Protein 1AWC (pdb70)

Nearest PDB structures (foldseek):
  1awc-assembly1_B  TM=1.007E+00  e=1.137E-23  Mus musculus
  7b4w-assembly1_A  TM=9.848E-01  e=4.769E-16  synthetic construct
  7z7e-assembly1_B  TM=9.762E-01  e=2.507E-15  synthetic construct
  2qyj-assembly1_A  TM=9.771E-01  e=4.359E-15  unclassif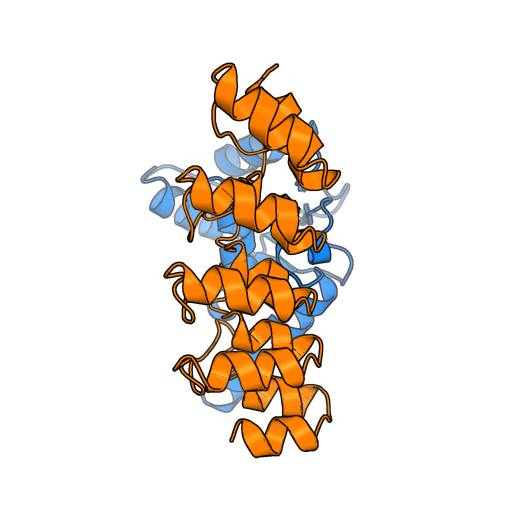ied
  5aq7-assembly2_B  TM=9.802E-01  e=3.099E-14  synthetic construct

Sequence (263 aa):
IQLWQFLLELLTDKDARDCISWVGDEGEFKLNQPELVAQKWGQRKNKPTMNYEKLSRALRYYYDGDMICKVQGKRFVYKFVCDLKTLIGYSAAELNRLVIECEQKKLARMDLGKKLLEAARAGQDDEVRILMANGAPFTTDWLGTSPLHLAAQYGHFSTTEVLLRAGVSRDARTKVDRTPLHMAASEGHANIVEVLLKHGADVNAKDMLKMTALHWATEHNHQEVVELLIKYGADVHTQSKFCKTAFDISIDNGNEDLAEILQ

Structure (mmCIF, N/CA/C/O backbone):
data_1AWC
#
_entry.id   1AWC
#
_cell.length_a   201.600
_cell.length_b   34.550
_cell.length_c   59.260
_cell.angle_alpha   90.00
_cell.angle_beta   99.83
_cell.angle_gamma   90.00
#
_symmetry.space_group_name_H-M   'C 1 2 1'
#
loop_
_entity.id
_entity.type
_entity.pdbx_description
1 polymer "DNA (5'-D(*AP*AP*(BRU)P*GP*AP*CP*CP*GP*GP*AP*AP*GP*TP*AP*(CBR)P*AP*CP*(CBR)P*GP*GP*A)-3')"
2 polymer "DNA (5'-D(*TP*TP*CP*CP*GP*GP*(BRU)P*GP*(BRU)P*AP*CP*TP*TP*CP*CP*GP*GP*TP*CP*AP*T)-3')"
3 polymer 'PROTEIN (GA BINDING PROTEIN ALPHA)'
4 polymer 'PROTEIN (GA BINDING PROTEIN BETA 1)'
5 water water
#
loop_
_atom_site.group_PDB
_atom_site.id
_atom_site.type_symbol
_atom_site.label_atom_id
_atom_site.label_alt_id
_atom_site.label_comp_id
_atom_site.label_asym_id
_atom_site.label_entity_id
_atom_site.label_seq_id
_atom_site.pdbx_PDB_ins_code
_atom_site.Cartn_x
_atom_site.Cartn_y
_atom_site.Cartn_z
_atom_site.occupancy
_atom_site.B_iso_or_equiv
_atom_site.auth_seq_id
_atom_site.auth_comp_id
_atom_site.auth_asym_id
_atom_site.auth_atom_id
_atom_site.pdbx_PDB_model_num
ATOM 858 N N . ILE C 3 1 ? 66.600 10.616 54.393 1.00 28.01 320 ILE A N 1
ATOM 859 C CA . ILE C 3 1 ? 65.660 11.667 54.900 1.00 28.01 320 ILE A CA 1
ATOM 860 C C . ILE C 3 1 ? 66.422 12.745 55.647 1.00 26.51 320 ILE A C 1
ATOM 861 O O . ILE C 3 1 ? 67.265 12.447 56.488 1.00 27.82 320 ILE A O 1
ATOM 866 N N . GLN C 3 2 ? 66.162 13.992 55.283 1.00 26.94 321 GLN A N 1
ATOM 867 C CA . GLN C 3 2 ? 66.810 15.134 55.903 1.00 25.24 321 GLN A CA 1
ATOM 868 C C . GLN C 3 2 ? 65.934 15.689 56.999 1.00 23.38 321 GLN A C 1
ATOM 869 O O . GLN C 3 2 ? 64.701 15.646 56.909 1.00 20.72 321 GLN A O 1
ATOM 875 N N . LEU C 3 3 ? 66.583 16.250 58.011 1.00 23.06 322 LEU A N 1
ATOM 876 C CA . LEU C 3 3 ? 65.901 16.833 59.158 1.00 25.93 322 LEU A CA 1
ATOM 877 C C . LEU C 3 3 ? 64.691 17.688 58.776 1.00 23.40 322 LEU A C 1
ATOM 878 O O . LEU C 3 3 ? 63.622 17.525 59.349 1.00 26.35 322 LEU A O 1
ATOM 883 N N . TRP C 3 4 ? 64.829 18.542 57.767 1.00 27.28 323 TRP A N 1
ATOM 884 C CA . TRP C 3 4 ? 63.711 19.395 57.362 1.00 25.02 323 TRP A CA 1
ATOM 885 C C . TRP C 3 4 ? 62.474 18.621 56.903 1.00 28.03 323 TRP A C 1
ATOM 886 O O . TRP C 3 4 ? 61.338 19.047 57.160 1.00 29.82 323 TRP A O 1
ATOM 897 N N . GLN C 3 5 ? 62.694 17.473 56.261 1.00 23.67 324 GLN A N 1
ATOM 898 C CA . GLN C 3 5 ? 61.601 16.633 55.782 1.00 19.23 324 GLN A CA 1
ATOM 899 C C . GLN C 3 5 ? 60.881 15.973 56.958 1.00 22.39 324 GLN A C 1
ATOM 900 O O . GLN C 3 5 ? 59.658 15.825 56.967 1.00 21.92 324 GLN A O 1
ATOM 906 N N . PHE C 3 6 ? 61.655 15.574 57.953 1.00 19.92 325 PHE A N 1
ATOM 907 C CA . PHE C 3 6 ? 61.113 14.929 59.137 1.00 19.46 325 PHE A CA 1
ATOM 908 C C . PHE C 3 6 ? 60.284 15.929 59.945 1.00 20.20 325 PHE A C 1
ATOM 909 O O . PHE C 3 6 ? 59.182 15.611 60.378 1.00 20.34 325 PHE A O 1
ATOM 917 N N . LEU C 3 7 ? 60.800 17.144 60.119 1.00 19.55 326 LEU A N 1
ATOM 918 C CA . LEU C 3 7 ? 60.097 18.181 60.874 1.00 19.77 326 LEU A CA 1
ATOM 919 C C . LEU C 3 7 ? 58.793 18.558 60.172 1.00 20.82 326 LEU A C 1
ATOM 920 O O . LEU C 3 7 ? 57.753 18.733 60.812 1.00 25.34 326 LEU A O 1
ATOM 925 N N . LEU C 3 8 ? 58.854 18.668 58.852 1.00 20.43 327 LEU A N 1
ATOM 926 C CA . LEU C 3 8 ? 57.684 18.994 58.054 1.00 18.35 327 LEU A CA 1
ATOM 927 C C . LEU C 3 8 ? 56.673 17.827 58.166 1.00 22.32 327 LEU A C 1
ATOM 928 O O . LEU C 3 8 ? 55.457 18.045 58.185 1.00 25.68 327 LEU A O 1
ATOM 933 N N . GLU C 3 9 ? 57.168 16.595 58.272 1.00 14.28 328 GLU A N 1
ATOM 934 C CA . GLU C 3 9 ? 56.289 15.444 58.443 1.00 19.30 328 GLU A CA 1
ATOM 935 C C . GLU C 3 9 ? 55.548 15.610 59.777 1.00 18.52 328 GLU A C 1
ATOM 936 O O . GLU C 3 9 ? 54.327 15.540 59.832 1.00 24.29 328 GLU A O 1
ATOM 942 N N . LEU C 3 10 ? 56.300 15.829 60.850 1.00 16.74 329 LEU A N 1
ATOM 943 C CA . LEU C 3 10 ? 55.726 16.006 62.176 1.00 13.67 329 LEU A CA 1
ATOM 944 C C . LEU C 3 10 ? 54.766 17.176 62.228 1.00 14.45 329 LEU A C 1
ATOM 945 O O . LEU C 3 10 ? 53.709 17.097 62.879 1.00 15.11 329 LEU A O 1
ATOM 950 N N . LEU C 3 11 ? 55.148 18.275 61.579 1.00 11.86 330 LEU A N 1
ATOM 951 C CA . LEU C 3 11 ? 54.315 19.480 61.572 1.00 14.10 330 LEU A CA 1
ATOM 952 C C . LEU C 3 11 ? 52.976 19.281 60.875 1.00 15.96 330 LEU A C 1
ATOM 953 O O . LEU C 3 11 ? 52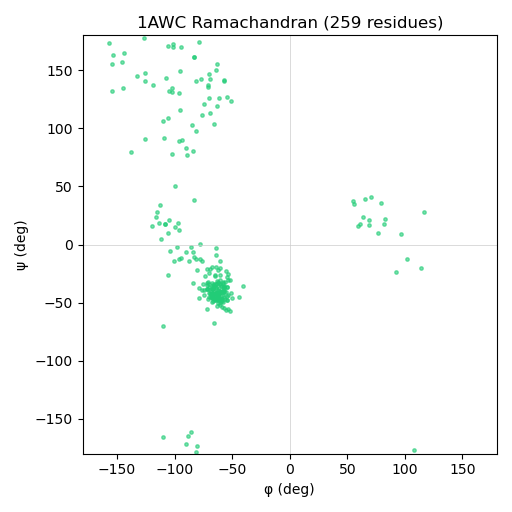.041 20.059 61.097 1.00 16.63 330 LEU A O 1
ATOM 958 N N . THR C 3 12 ? 52.890 18.246 60.041 1.00 12.53 331 THR A N 1
ATOM 959 C CA . THR C 3 12 ? 51.648 17.933 59.344 1.00 15.03 331 THR A CA 1
ATOM 960 C C . THR C 3 12 ? 50.960 16.688 59.948 1.00 18.01 331 THR A C 1
ATOM 961 O O . THR C 3 12 ? 49.988 16.153 59.399 1.00 19.02 331 THR A O 1
ATOM 965 N N . ASP C 3 13 ? 51.465 16.234 61.090 1.00 14.29 332 ASP A N 1
ATOM 966 C CA . ASP C 3 13 ? 50.889 15.086 61.769 1.00 14.90 332 ASP A CA 1
ATOM 967 C C . ASP C 3 13 ? 50.130 15.608 62.986 1.00 16.92 332 ASP A C 1
ATOM 968 O O . ASP C 3 13 ? 50.741 16.036 63.958 1.00 21.11 332 ASP A O 1
ATOM 973 N N . LYS C 3 14 ? 48.802 15.545 62.933 1.00 14.57 333 LYS A N 1
ATOM 974 C CA . LYS C 3 14 ? 47.921 16.008 64.015 1.00 23.05 333 LYS A CA 1
ATOM 975 C C . LYS C 3 14 ? 48.257 15.396 65.366 1.00 24.01 333 LYS A C 1
ATOM 976 O O . LYS C 3 14 ? 47.901 15.939 66.405 1.00 26.53 333 LYS A O 1
ATOM 982 N N . ASP C 3 15 ? 48.873 14.220 65.338 1.00 20.48 334 ASP A N 1
ATOM 983 C CA . ASP C 3 15 ? 49.227 13.530 66.558 1.00 20.21 334 ASP A CA 1
ATOM 984 C C . ASP C 3 15 ? 50.519 14.046 67.169 1.00 21.24 334 ASP A C 1
ATOM 985 O O . ASP C 3 15 ? 50.827 13.733 68.317 1.00 24.90 334 ASP A O 1
ATOM 990 N N . ALA C 3 16 ? 51.274 14.845 66.418 1.00 21.90 335 ALA A N 1
ATOM 991 C CA . ALA C 3 16 ? 52.543 15.369 66.921 1.00 19.32 335 ALA A CA 1
ATOM 992 C C . ALA C 3 16 ? 52.452 16.743 67.545 1.00 18.99 335 ALA A C 1
ATOM 993 O O . ALA C 3 16 ? 53.367 17.153 68.244 1.00 20.50 335 ALA A O 1
ATOM 995 N N . ARG C 3 17 ? 51.318 17.412 67.369 1.00 20.31 336 ARG A N 1
ATOM 996 C CA . ARG C 3 17 ? 51.125 18.758 67.879 1.00 22.90 336 ARG A CA 1
ATOM 997 C C . ARG C 3 17 ? 51.676 19.040 69.281 1.00 24.83 336 ARG A C 1
ATOM 998 O O . ARG C 3 17 ? 52.200 20.125 69.536 1.00 26.71 336 ARG A O 1
ATOM 1006 N N . ASP C 3 18 ? 51.608 18.062 70.175 1.00 25.53 337 ASP A N 1
ATOM 1007 C CA . ASP C 3 18 ? 52.114 18.257 71.529 1.00 26.54 337 ASP A CA 1
ATOM 1008 C C . ASP C 3 18 ? 53.634 18.379 71.662 1.00 25.04 337 ASP A C 1
ATOM 1009 O O . ASP C 3 18 ? 54.123 18.902 72.660 1.00 31.44 337 ASP A O 1
ATOM 1014 N N . CYS C 3 19 ? 54.391 17.892 70.686 1.00 23.73 338 CYS A N 1
ATOM 1015 C CA . CYS C 3 19 ? 55.848 18.007 70.775 1.00 24.90 338 CYS A CA 1
ATOM 1016 C C . CYS C 3 19 ? 56.430 19.074 69.836 1.00 19.47 338 CYS A C 1
ATOM 1017 O O . CYS C 3 19 ? 57.455 19.678 70.132 1.00 18.81 338 CYS A O 1
ATOM 1020 N N . ILE C 3 20 ? 55.721 19.357 68.750 1.00 20.37 339 ILE A N 1
ATOM 1021 C CA . ILE C 3 20 ? 56.152 20.337 67.757 1.00 18.77 339 ILE A CA 1
ATOM 1022 C C . ILE C 3 20 ? 54.898 20.853 67.066 1.00 20.08 339 ILE A C 1
ATOM 1023 O O . ILE C 3 20 ? 54.030 20.068 66.679 1.00 19.34 339 ILE A O 1
ATOM 1028 N N . SER C 3 21 ? 54.788 22.169 66.939 1.00 20.84 340 SER A N 1
ATOM 1029 C CA . SER C 3 21 ? 53.617 22.771 66.310 1.00 22.03 340 SER A CA 1
ATOM 1030 C C . SER C 3 21 ? 53.949 24.131 65.718 1.00 20.50 340 SER A C 1
ATOM 1031 O O . SER C 3 21 ? 54.923 24.763 66.123 1.00 23.29 340 SER A O 1
ATOM 1034 N N . TRP C 3 22 ? 53.174 24.556 64.723 1.00 19.73 341 TRP A N 1
ATOM 1035 C CA . TRP C 3 22 ? 53.383 25.864 64.122 1.00 17.41 341 TRP A CA 1
ATOM 1036 C C . TRP C 3 22 ? 52.969 26.941 65.137 1.00 16.43 341 TRP A C 1
ATOM 1037 O O . TRP C 3 22 ? 52.070 26.744 65.957 1.00 17.38 341 TRP A O 1
ATOM 1048 N N . VAL C 3 23 ? 53.650 28.070 65.103 1.00 16.14 342 VAL A N 1
ATOM 1049 C CA . VAL C 3 23 ? 53.314 29.175 65.977 1.00 19.91 342 VAL A CA 1
ATOM 1050 C C . VAL C 3 23 ? 53.117 30.356 65.039 1.00 21.53 342 VAL A C 1
ATOM 1051 O O . VAL C 3 23 ? 54.063 31.041 64.662 1.00 25.32 342 VAL A O 1
ATOM 1055 N N . GLY C 3 24 ? 51.884 30.547 64.602 1.00 19.51 343 GLY A N 1
ATOM 1056 C CA . GLY C 3 24 ? 51.618 31.634 63.691 1.00 19.82 343 GLY A CA 1
ATOM 1057 C C . GLY C 3 24 ? 51.349 31.131 62.288 1.00 25.64 343 GLY A C 1
ATOM 1058 O O . GLY C 3 24 ? 51.318 29.916 62.032 1.00 24.27 343 GLY A O 1
ATOM 1059 N N . ASP C 3 25 ? 51.155 32.072 61.374 1.00 20.26 344 ASP A N 1
ATOM 1060 C CA . ASP C 3 25 ? 50.857 31.739 60.003 1.00 21.69 344 ASP A CA 1
ATOM 1061 C C . ASP C 3 25 ? 51.955 32.139 59.043 1.00 21.21 344 ASP A C 1
ATOM 1062 O O . ASP C 3 25 ? 51.719 32.186 57.841 1.00 27.74 344 ASP A O 1
ATOM 1067 N N . GLU C 3 26 ? 53.163 32.374 59.560 1.00 21.69 345 GLU A N 1
ATOM 1068 C CA . GLU C 3 26 ? 54.300 32.796 58.738 1.00 21.62 345 GLU A CA 1
ATOM 1069 C C . GLU C 3 26 ? 55.462 31.802 58.576 1.00 25.47 345 GLU A C 1
ATOM 1070 O O . GLU C 3 26 ? 56.499 32.136 57.997 1.00 27.11 345 GLU A O 1
ATOM 1076 N N . GLY C 3 27 ? 55.320 30.596 59.098 1.00 20.47 346 GLY A N 1
ATOM 1077 C CA . GLY C 3 27 ? 56.402 29.648 58.943 1.00 17.42 346 GLY A CA 1
ATOM 1078 C C . GLY C 3 27 ? 57.084 29.269 60.230 1.00 18.28 346 GLY A C 1
ATOM 1079 O O . GLY C 3 27 ? 57.760 28.234 60.280 1.00 19.40 346 GLY A O 1
ATOM 1080 N N . GLU C 3 28 ? 56.936 30.096 61.265 1.00 17.86 347 GLU A N 1
ATOM 1081 C CA . GLU C 3 28 ? 57.549 29.795 62.565 1.00 17.67 347 GLU A CA 1
ATOM 1082 C C . GLU C 3 28 ? 56.878 28.595 63.238 1.00 18.48 347 GLU A C 1
ATOM 1083 O O . GLU C 3 28 ? 55.667 28.416 63.146 1.00 15.51 347 GLU A O 1
ATOM 1089 N N . PHE C 3 29 ? 57.668 27.772 63.910 1.00 14.75 348 PHE A N 1
ATOM 1090 C CA . PHE C 3 29 ? 57.142 26.603 64.589 1.00 12.80 348 PHE A CA 1
ATOM 1091 C C . PHE C 3 29 ? 57.978 26.423 65.826 1.00 14.97 348 PHE A C 1
ATOM 1092 O O . 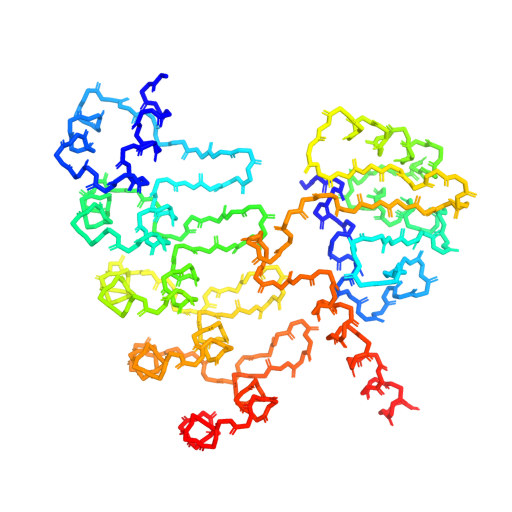PHE C 3 29 ? 59.138 26.835 65.858 1.00 15.82 348 PHE A O 1
ATOM 1100 N N . LYS C 3 30 ? 57.421 25.748 66.818 1.00 17.07 349 LYS A N 1
ATOM 1101 C CA . LYS C 3 30 ? 58.122 25.536 68.067 1.00 15.38 349 LYS A CA 1
ATOM 1102 C C . LYS C 3 30 ? 58.197 24.067 68.433 1.00 15.04 349 LYS A C 1
ATOM 1103 O O . LYS C 3 30 ? 57.244 23.314 68.207 1.00 23.33 349 LYS A O 1
ATOM 1109 N N . LEU C 3 31 ? 59.344 23.666 68.974 1.00 15.90 350 LEU A N 1
ATOM 1110 C CA . LEU C 3 31 ? 59.579 22.303 69.444 1.00 14.28 350 LEU A CA 1
ATOM 1111 C C . LEU C 3 31 ? 59.141 22.365 70.885 1.00 19.19 350 LEU A C 1
ATOM 1112 O O . LEU C 3 31 ? 59.957 22.576 71.779 1.00 21.95 350 LEU A O 1
ATOM 1117 N N . ASN C 3 32 ? 57.837 22.231 71.098 1.00 24.18 351 ASN A N 1
ATOM 1118 C CA . ASN C 3 32 ? 57.235 22.293 72.430 1.00 20.36 351 ASN A CA 1
ATOM 1119 C C . ASN C 3 32 ? 57.859 21.316 73.413 1.00 22.17 351 ASN A C 1
ATOM 1120 O O . ASN C 3 32 ? 57.816 21.539 74.616 1.00 23.37 351 ASN A O 1
ATOM 1125 N N . GLN C 3 33 ? 58.383 20.209 72.892 1.00 21.42 352 GLN A N 1
ATOM 1126 C CA . GLN C 3 33 ? 59.056 19.184 73.685 1.00 18.83 352 GLN A CA 1
ATOM 1127 C C . GLN C 3 33 ? 60.290 18.793 72.878 1.00 20.12 352 GLN A C 1
ATOM 1128 O O . GLN C 3 33 ? 60.306 17.744 72.229 1.00 23.20 352 GLN A O 1
ATOM 1134 N N . PRO C 3 34 ? 61.360 19.610 72.940 1.00 21.73 353 PRO A N 1
ATOM 1135 C CA . PRO C 3 34 ? 62.606 19.364 72.200 1.00 18.44 353 PRO A CA 1
ATOM 1136 C C . PRO C 3 34 ? 63.270 18.004 72.307 1.00 17.17 353 PRO A C 1
ATOM 1137 O O . PRO C 3 34 ? 63.722 17.466 71.301 1.00 18.98 353 PRO A O 1
ATOM 1141 N N . GLU C 3 35 ? 63.315 17.429 73.501 1.00 20.78 354 GLU A N 1
ATOM 1142 C CA . GLU C 3 35 ? 63.942 16.123 73.670 1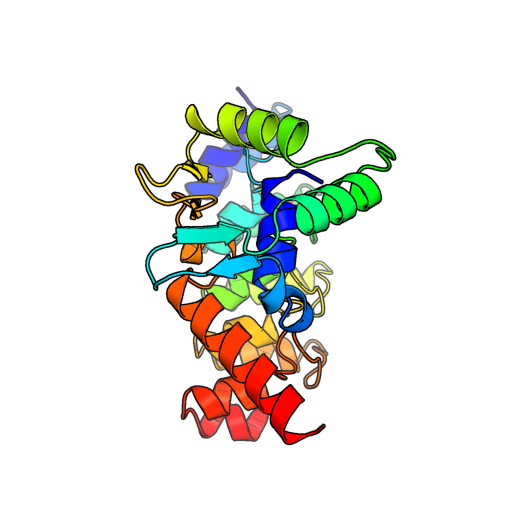.00 17.24 354 GLU A CA 1
ATOM 1143 C C . GLU C 3 35 ? 63.152 14.983 73.039 1.00 20.06 354 GLU A C 1
ATOM 1144 O O . GLU C 3 35 ? 63.735 14.011 72.561 1.00 17.95 354 GLU A O 1
ATOM 1150 N N . LEU C 3 36 ? 61.826 15.085 73.064 1.00 22.06 355 LEU A N 1
ATOM 1151 C CA . LEU C 3 36 ? 60.979 14.061 72.469 1.00 21.65 355 LEU A CA 1
ATOM 1152 C C . LEU C 3 36 ? 61.176 14.101 70.959 1.00 20.79 355 LEU A C 1
ATOM 1153 O O . LEU C 3 36 ? 61.438 13.079 70.346 1.00 27.09 355 LEU A O 1
ATOM 1158 N N . VAL C 3 37 ? 61.095 15.289 70.368 1.00 19.22 356 VAL A N 1
ATOM 1159 C CA . VAL C 3 37 ? 61.308 15.457 68.929 1.00 21.59 356 VAL A CA 1
ATOM 1160 C C . VAL C 3 37 ? 62.692 14.872 68.545 1.00 21.96 356 VAL A C 1
ATOM 1161 O O . VAL C 3 37 ? 62.853 14.213 67.513 1.00 25.42 356 VAL A O 1
ATOM 1165 N N . ALA C 3 38 ? 63.689 15.122 69.384 1.00 23.87 357 ALA A N 1
ATOM 1166 C CA . ALA C 3 38 ? 65.027 14.617 69.145 1.00 23.62 357 ALA A CA 1
ATOM 1167 C C . ALA C 3 38 ? 65.003 13.097 69.174 1.00 26.13 357 ALA A C 1
ATOM 1168 O O . ALA C 3 38 ? 65.553 12.449 68.290 1.00 31.54 357 ALA A O 1
ATOM 1170 N N . GLN C 3 39 ? 64.343 12.526 70.173 1.00 27.91 358 GLN A N 1
ATOM 1171 C CA . GLN C 3 39 ? 64.239 11.074 70.280 1.00 28.99 358 GLN A CA 1
ATOM 1172 C C . GLN C 3 39 ? 63.610 10.516 69.000 1.00 29.87 358 GLN A C 1
ATOM 1173 O O . GLN C 3 39 ? 64.097 9.541 68.417 1.00 31.79 358 GLN A O 1
ATOM 1179 N N . LYS C 3 40 ? 62.547 11.169 68.543 1.00 31.17 359 LYS A N 1
ATOM 1180 C CA . LYS C 3 40 ? 61.846 10.745 67.341 1.00 26.24 359 LYS A CA 1
ATOM 1181 C C . LYS C 3 40 ? 62.752 10.847 66.129 1.00 23.92 359 LYS A C 1
ATOM 1182 O O . LYS C 3 40 ? 62.740 9.968 65.267 1.00 26.51 359 LYS A O 1
ATOM 1188 N N . TRP C 3 41 ? 63.531 11.921 66.057 1.00 21.72 360 TRP A N 1
ATOM 1189 C CA . TRP C 3 41 ? 64.455 12.108 64.949 1.00 19.50 360 TRP A CA 1
ATOM 1190 C C . TRP C 3 41 ? 65.478 10.965 64.962 1.00 26.55 360 TRP A C 1
ATOM 1191 O O . TRP C 3 41 ? 65.728 10.317 63.937 1.00 23.50 360 TRP A O 1
ATOM 1202 N N . GLY C 3 42 ? 66.030 10.698 66.145 1.00 29.53 361 GLY A N 1
ATOM 1203 C CA . GLY C 3 42 ? 67.009 9.639 66.305 1.00 30.09 361 GLY A CA 1
ATOM 1204 C C . GLY C 3 42 ? 66.461 8.298 65.882 1.00 29.05 361 GLY A C 1
ATOM 1205 O O . GLY C 3 42 ? 67.187 7.462 65.376 1.00 29.00 361 GLY A O 1
ATOM 1206 N N . GLN C 3 43 ? 65.170 8.083 66.070 1.00 30.43 362 GLN A N 1
ATOM 1207 C CA . GLN C 3 43 ? 64.575 6.817 65.670 1.00 34.26 362 GLN A CA 1
ATOM 1208 C C . GLN C 3 43 ? 64.439 6.697 64.153 1.00 36.94 362 GLN A C 1
ATOM 1209 O O . GLN C 3 43 ? 64.444 5.597 63.606 1.00 40.49 362 GLN A O 1
ATOM 1215 N N . ARG C 3 44 ? 64.331 7.833 63.476 1.00 36.42 363 ARG A N 1
ATOM 1216 C CA . ARG C 3 44 ? 64.227 7.838 62.027 1.00 36.75 363 ARG A CA 1
ATOM 1217 C C . ARG C 3 44 ? 65.615 7.640 61.410 1.00 35.46 363 ARG A C 1
ATOM 1218 O O . ARG C 3 44 ? 65.771 6.981 60.386 1.00 35.26 363 ARG A O 1
ATOM 1226 N N . LYS C 3 45 ? 66.616 8.240 62.035 1.00 38.42 364 LYS A N 1
ATOM 1227 C CA . LYS C 3 45 ? 67.987 8.133 61.558 1.00 37.48 364 LYS A CA 1
ATOM 1228 C C . LYS C 3 45 ? 68.703 6.935 62.180 1.00 40.54 364 LYS A C 1
ATOM 1229 O O . LYS C 3 45 ? 69.827 6.607 61.805 1.00 42.63 364 LYS A O 1
ATOM 1235 N N . ASN C 3 46 ? 68.033 6.285 63.123 1.00 42.78 365 ASN A N 1
ATOM 1236 C CA . ASN C 3 46 ? 68.577 5.142 63.840 1.00 47.49 365 ASN A CA 1
ATOM 1237 C C . ASN C 3 46 ? 69.770 5.538 64.703 1.00 48.57 365 ASN A C 1
ATOM 1238 O O . ASN C 3 46 ? 70.757 4.815 64.804 1.00 51.69 365 ASN A O 1
ATOM 1243 N N . LYS C 3 47 ? 69.657 6.705 65.317 1.00 50.20 366 LYS A N 1
ATOM 1244 C CA . LYS C 3 47 ? 70.690 7.244 66.186 1.00 50.32 366 LYS A CA 1
ATOM 1245 C C . LYS C 3 47 ? 70.122 7.168 67.597 1.00 49.89 366 LYS A C 1
ATOM 1246 O O . LYS C 3 47 ? 69.446 8.092 68.054 1.00 52.35 366 LYS A O 1
ATOM 1248 N N . PRO C 3 48 ? 70.388 6.057 68.305 1.00 47.62 367 PRO A N 1
ATOM 1249 C CA . PRO C 3 48 ? 69.903 5.822 69.670 1.00 44.06 367 PRO A CA 1
ATOM 1250 C C . PRO C 3 48 ? 70.163 6.916 70.704 1.00 42.25 367 PRO A C 1
ATOM 1251 O O . PRO C 3 48 ? 69.375 7.083 71.631 1.00 46.67 367 PRO A O 1
ATOM 1255 N N . THR C 3 49 ? 71.254 7.657 70.559 1.00 36.84 368 THR A N 1
ATOM 1256 C CA . THR C 3 49 ? 71.565 8.698 71.530 1.00 35.11 368 THR A CA 1
ATOM 1257 C C . THR C 3 49 ? 71.305 10.126 71.059 1.00 30.95 368 THR A C 1
ATOM 1258 O O . THR C 3 49 ? 71.889 11.067 71.594 1.00 35.13 368 THR A O 1
ATOM 1262 N N . MET C 3 50 ? 70.460 10.295 70.049 1.00 27.47 369 MET A N 1
ATOM 1263 C CA . MET C 3 50 ? 70.151 11.633 69.554 1.00 27.06 369 MET A CA 1
ATOM 1264 C C . MET C 3 50 ? 69.457 12.416 70.658 1.00 27.18 369 MET A C 1
ATOM 1265 O O . MET C 3 50 ? 68.777 11.838 71.497 1.00 33.75 369 MET A O 1
ATOM 1270 N N . ASN C 3 51 ? 69.639 13.730 70.668 1.00 30.39 370 ASN A N 1
ATOM 1271 C CA . ASN C 3 51 ? 69.020 14.573 71.682 1.00 28.69 370 ASN A CA 1
ATOM 1272 C C . ASN C 3 51 ? 68.899 15.997 71.165 1.00 26.15 370 ASN A C 1
ATOM 1273 O O . ASN C 3 51 ? 69.408 16.309 70.093 1.00 28.10 370 ASN A O 1
ATOM 1278 N N . TYR C 3 52 ? 68.235 16.868 71.918 1.00 28.67 371 TYR A N 1
ATOM 1279 C CA . TYR C 3 52 ? 68.068 18.243 71.461 1.00 28.26 371 TYR A CA 1
ATOM 1280 C C . TYR C 3 52 ? 69.390 18.949 71.178 1.00 29.35 371 TYR A C 1
ATOM 1281 O O . TYR C 3 52 ? 69.486 19.715 70.220 1.00 31.40 371 TYR A O 1
ATOM 1290 N N . GLU C 3 53 ? 70.402 18.694 72.004 1.00 30.81 372 GLU A N 1
ATOM 1291 C CA . GLU C 3 53 ? 71.721 19.302 71.810 1.00 29.23 372 GLU A CA 1
ATOM 1292 C C . GLU C 3 53 ? 72.230 19.043 70.393 1.00 25.33 372 GLU A C 1
ATOM 1293 O O . GLU C 3 53 ? 72.537 19.969 69.650 1.00 23.97 372 GLU A O 1
ATOM 1295 N N . LYS C 3 54 ? 72.285 17.770 70.025 1.00 26.70 373 LYS A N 1
ATOM 1296 C CA . LYS C 3 54 ? 72.747 17.364 68.709 1.00 29.65 373 LYS A CA 1
ATOM 1297 C C . LYS C 3 54 ? 71.777 17.817 67.610 1.00 33.14 373 LYS A C 1
ATOM 1298 O O . LYS C 3 54 ? 72.202 18.260 66.538 1.00 33.63 373 LYS A O 1
ATOM 1304 N N . LEU C 3 55 ? 70.476 17.750 67.894 1.00 33.30 374 LEU A N 1
ATOM 1305 C CA . LEU C 3 55 ? 69.462 18.137 66.916 1.00 28.30 374 LEU A CA 1
ATOM 1306 C C . LEU C 3 55 ? 69.489 19.614 66.615 1.00 23.19 374 LEU A C 1
ATOM 1307 O O . LEU C 3 55 ? 69.282 20.007 65.473 1.00 27.83 374 LEU A O 1
ATOM 1312 N N . SER C 3 56 ? 69.723 20.437 67.632 1.00 25.63 375 SER A N 1
ATOM 1313 C CA . SER C 3 56 ? 69.783 21.881 67.432 1.00 21.41 375 SER A CA 1
ATOM 1314 C C . SER C 3 56 ? 71.001 22.236 66.595 1.00 20.58 375 SER A C 1
ATOM 1315 O O . SER C 3 56 ? 70.930 23.111 65.727 1.00 25.21 375 SER A O 1
ATOM 1318 N N . ARG C 3 57 ? 72.100 21.514 66.805 1.00 22.03 376 ARG A N 1
ATOM 1319 C CA . ARG C 3 57 ? 73.319 21.757 66.036 1.00 23.35 376 ARG A CA 1
ATOM 1320 C C . ARG C 3 57 ? 73.038 21.510 64.551 1.00 23.34 376 ARG A C 1
ATOM 1321 O O . ARG C 3 57 ? 73.402 22.321 63.704 1.00 27.00 376 ARG A O 1
ATOM 1329 N N . ALA C 3 58 ? 72.360 20.406 64.247 1.00 20.48 377 ALA A N 1
ATOM 1330 C CA . ALA C 3 58 ? 71.997 20.073 62.873 1.00 21.18 377 ALA A CA 1
ATOM 1331 C C . ALA C 3 58 ? 71.074 21.160 62.313 1.00 25.23 377 ALA A C 1
ATOM 1332 O O . ALA C 3 58 ? 71.111 21.457 61.118 1.00 25.33 377 ALA A O 1
ATOM 1334 N N . LEU C 3 59 ? 70.265 21.763 63.191 1.00 27.38 378 LEU A N 1
ATOM 1335 C CA . LEU C 3 59 ? 69.322 22.822 62.819 1.00 22.19 378 LEU A CA 1
ATOM 1336 C C . LEU C 3 59 ? 70.095 24.087 62.511 1.00 24.80 378 LEU A C 1
ATOM 1337 O O . LEU C 3 59 ? 69.737 24.843 61.605 1.00 25.99 378 LEU A O 1
ATOM 1342 N N . ARG C 3 60 ? 71.184 24.300 63.239 1.00 27.83 379 ARG A N 1
ATOM 1343 C CA . ARG C 3 60 ? 72.019 25.474 63.012 1.00 31.77 379 ARG A CA 1
ATOM 1344 C C . ARG C 3 60 ? 72.719 25.416 61.661 1.00 28.36 379 ARG A C 1
ATOM 1345 O O . ARG C 3 60 ? 72.897 26.439 61.012 1.00 33.11 379 ARG A O 1
ATOM 1353 N N . TYR C 3 61 ? 73.064 24.221 61.202 1.00 26.44 380 TYR A N 1
ATOM 1354 C CA . TYR C 3 61 ? 73.698 24.095 59.897 1.00 27.61 380 TYR A CA 1
ATOM 1355 C C . TYR C 3 61 ? 72.766 24.623 58.801 1.00 27.87 380 TYR A C 1
ATOM 1356 O O . TYR C 3 61 ? 73.209 24.965 57.709 1.00 30.06 380 TYR A O 1
ATOM 1365 N N . TYR C 3 62 ? 71.472 24.692 59.098 1.00 27.89 381 TYR A N 1
ATOM 1366 C CA . TYR C 3 62 ? 70.501 25.188 58.136 1.00 26.20 381 TYR A CA 1
ATOM 1367 C C . TYR C 3 62 ? 70.540 26.709 58.068 1.00 26.37 381 TYR A C 1
ATOM 1368 O O . TYR C 3 62 ? 69.997 27.306 57.140 1.00 25.13 381 TYR A O 1
ATOM 1377 N N . TYR C 3 63 ? 71.212 27.333 59.028 1.00 30.21 382 TYR A N 1
ATOM 1378 C CA . TYR C 3 63 ? 71.276 28.795 59.088 1.00 37.32 382 TYR A CA 1
ATOM 1379 C C . TYR C 3 63 ? 71.908 29.469 57.873 1.00 38.27 382 TYR A C 1
ATOM 1380 O O . TYR C 3 63 ? 71.632 30.632 57.585 1.00 41.61 382 TYR A O 1
ATOM 1389 N N . ASP C 3 64 ? 72.779 28.751 57.181 1.00 37.11 383 ASP A N 1
ATOM 1390 C CA . ASP C 3 64 ? 73.404 29.295 55.987 1.00 42.94 383 ASP A CA 1
ATOM 1391 C C . ASP C 3 64 ? 72.473 29.183 54.773 1.00 41.08 383 ASP A C 1
ATOM 1392 O O . ASP C 3 64 ? 72.616 29.922 53.801 1.00 45.18 383 ASP A O 1
ATOM 1397 N N . GLY C 3 65 ? 71.511 28.267 54.849 1.00 37.76 384 GLY A N 1
ATOM 1398 C CA . GLY C 3 65 ? 70.603 28.040 53.741 1.00 33.37 384 GLY A CA 1
ATOM 1399 C C . GLY C 3 65 ? 69.329 28.843 53.612 1.00 29.01 384 GLY A C 1
ATOM 1400 O O . GLY C 3 65 ? 69.143 29.851 54.269 1.00 30.06 384 GLY A O 1
ATOM 1401 N N . ASP C 3 66 ? 68.438 28.352 52.756 1.00 30.06 385 ASP A N 1
ATOM 1402 C CA . ASP C 3 66 ? 67.159 28.992 52.484 1.00 29.52 385 ASP A CA 1
ATOM 1403 C C . ASP C 3 66 ? 66.008 28.113 52.938 1.00 27.81 385 ASP A C 1
ATOM 1404 O O . ASP C 3 66 ? 64.913 28.183 52.378 1.00 29.09 385 ASP A O 1
ATOM 1409 N N . MET C 3 67 ? 66.246 27.281 53.942 1.00 25.50 386 MET A N 1
ATOM 1410 C CA . MET C 3 67 ? 65.200 26.385 54.430 1.00 30.33 386 MET A CA 1
ATOM 1411 C C . MET C 3 67 ? 64.686 26.764 55.828 1.00 27.83 386 MET A C 1
ATOM 1412 O O . MET C 3 67 ? 63.559 27.251 55.977 1.00 25.98 386 MET A O 1
ATOM 1417 N N . ILE C 3 68 ? 65.522 26.572 56.843 1.00 25.84 387 ILE A N 1
ATOM 1418 C CA . ILE C 3 68 ? 65.131 26.862 58.214 1.00 26.67 387 ILE A CA 1
ATOM 1419 C C . ILE C 3 68 ? 66.116 27.818 58.884 1.00 26.90 387 ILE A C 1
ATOM 1420 O O . ILE C 3 68 ? 67.304 27.821 58.583 1.00 25.60 387 ILE A O 1
ATOM 1425 N N . CYS C 3 69 ? 65.600 28.643 59.784 1.00 29.39 388 CYS A N 1
ATOM 1426 C CA . CYS C 3 69 ? 66.414 29.585 60.535 1.00 26.97 388 CYS A CA 1
ATOM 1427 C C . CYS C 3 69 ? 65.804 29.657 61.929 1.00 26.15 388 CYS A C 1
ATOM 1428 O O . CYS C 3 69 ? 64.695 29.172 62.151 1.00 29.42 388 CYS A O 1
ATOM 1431 N N . LYS C 3 70 ? 66.538 30.212 62.880 1.00 24.68 389 LYS A N 1
ATOM 1432 C CA . LYS C 3 70 ? 66.041 30.333 64.245 1.00 25.88 389 LYS A CA 1
ATOM 1433 C C . LYS C 3 70 ? 65.160 31.575 64.368 1.00 26.84 389 LYS A C 1
ATOM 1434 O O . LYS C 3 70 ? 65.150 32.432 63.478 1.00 28.79 389 LYS A O 1
ATOM 1440 N N . VAL C 3 71 ? 64.343 31.624 65.411 1.00 26.55 390 VAL A N 1
ATOM 1441 C CA . VAL C 3 71 ? 63.536 32.810 65.650 1.00 29.84 390 VAL A CA 1
ATOM 1442 C C . VAL C 3 71 ? 64.163 33.421 66.888 1.00 28.28 390 VAL A C 1
ATOM 1443 O O . VAL C 3 71 ? 64.064 32.864 67.973 1.00 25.37 390 VAL A O 1
ATOM 1447 N N . GLN C 3 72 ? 64.889 34.516 66.686 1.00 34.56 391 GLN A N 1
ATOM 1448 C CA . GLN C 3 72 ? 65.588 35.230 67.753 1.00 35.36 391 GLN A CA 1
ATOM 1449 C C . GLN C 3 72 ? 64.739 35.574 68.965 1.00 32.92 391 GLN A C 1
ATOM 1450 O O . GLN C 3 72 ? 63.718 36.250 68.842 1.00 33.50 391 GLN A O 1
ATOM 1456 N N . GLY C 3 73 ? 65.187 35.121 70.133 1.00 34.19 392 GLY A N 1
ATOM 1457 C CA . GLY C 3 73 ? 64.491 35.418 71.377 1.00 35.27 392 GLY A CA 1
ATOM 1458 C C . GLY C 3 73 ? 63.454 34.436 71.887 1.00 33.67 392 GLY A C 1
ATOM 1459 O O . GLY C 3 73 ? 63.187 34.387 73.086 1.00 33.93 392 GLY A O 1
ATOM 1460 N N . LYS C 3 74 ? 62.889 33.635 70.996 1.00 33.89 393 LYS A N 1
ATOM 1461 C CA . LYS C 3 74 ? 61.869 32.676 71.381 1.00 29.32 393 LYS A CA 1
ATOM 1462 C C . LYS C 3 74 ? 62.449 31.293 71.642 1.00 31.42 393 LYS A C 1
ATOM 1463 O O . LYS C 3 74 ? 62.982 30.658 70.743 1.00 35.21 393 LYS A O 1
ATOM 1469 N N . ARG C 3 75 ? 62.352 30.842 72.888 1.00 33.21 394 ARG A N 1
ATOM 1470 C CA . ARG C 3 75 ? 62.859 29.538 73.313 1.00 30.39 394 ARG A CA 1
ATOM 1471 C C . ARG C 3 75 ? 62.286 28.401 72.447 1.00 31.52 394 ARG A C 1
ATOM 1472 O O . ARG C 3 75 ? 61.070 28.306 72.263 1.00 30.82 394 ARG A O 1
ATOM 1480 N N . PHE C 3 76 ? 63.178 27.575 71.890 1.00 25.47 395 PHE A N 1
ATOM 1481 C CA . PHE C 3 76 ? 62.813 26.429 71.046 1.00 23.04 395 PHE A CA 1
ATOM 1482 C C . PHE C 3 76 ? 62.014 26.736 69.775 1.00 22.47 395 PHE A C 1
ATOM 1483 O O . PHE C 3 76 ? 61.419 25.837 69.186 1.00 22.53 395 PHE A O 1
ATOM 1491 N N . VAL C 3 77 ? 61.978 27.991 69.354 1.00 21.06 396 VAL A N 1
ATOM 1492 C CA . VAL C 3 77 ? 61.232 28.350 68.154 1.00 16.67 396 VAL A CA 1
ATOM 1493 C C . VAL C 3 77 ? 62.136 28.563 66.938 1.00 20.09 396 VAL A C 1
ATOM 1494 O O . VAL C 3 77 ? 63.166 29.245 67.024 1.00 21.66 396 VAL A O 1
ATOM 1498 N N . TYR C 3 78 ? 61.766 27.942 65.821 1.00 17.87 397 TYR A N 1
ATOM 1499 C CA . TYR C 3 78 ? 62.508 28.059 64.572 1.00 16.01 397 TYR A CA 1
ATOM 1500 C C . TYR C 3 78 ? 61.537 28.481 63.494 1.00 17.03 397 TYR A C 1
ATOM 1501 O O . TYR C 3 78 ? 60.345 28.609 63.753 1.00 21.82 397 TYR A O 1
ATOM 1510 N N . LYS C 3 79 ? 62.037 28.684 62.283 1.00 19.00 398 LYS A N 1
ATOM 1511 C CA . LYS C 3 79 ? 61.192 29.122 61.185 1.00 20.23 398 LYS A CA 1
ATOM 1512 C C . LYS C 3 79 ? 61.569 28.546 59.830 1.00 22.91 398 LYS A C 1
ATOM 1513 O O . LYS C 3 79 ? 62.743 28.488 59.472 1.00 26.69 398 LYS A O 1
ATOM 1519 N N . PHE C 3 80 ? 60.558 28.099 59.091 1.00 26.38 399 PHE A N 1
ATOM 1520 C CA . PHE C 3 80 ? 60.745 27.569 57.743 1.00 28.46 399 PHE A CA 1
ATOM 1521 C C . PHE C 3 80 ? 60.732 28.792 56.858 1.00 30.02 399 PHE A C 1
ATOM 1522 O O . PHE C 3 80 ? 59.679 29.379 56.613 1.00 28.13 399 PHE A O 1
ATOM 1530 N N . VAL C 3 81 ? 61.906 29.210 56.417 1.00 30.55 400 VAL A N 1
ATOM 1531 C CA . VAL C 3 81 ? 61.982 30.401 55.598 1.00 32.78 400 VAL A CA 1
ATOM 1532 C C . VAL C 3 81 ? 61.753 30.167 54.112 1.00 38.19 400 VAL A C 1
ATOM 1533 O O . VAL C 3 81 ? 61.743 31.117 53.321 1.00 41.71 400 VAL A O 1
ATOM 1537 N N . CYS C 3 82 ? 61.552 28.911 53.726 1.00 37.79 401 CYS A N 1
ATOM 1538 C CA . CYS C 3 82 ? 61.292 28.619 52.325 1.00 35.36 401 CYS A CA 1
ATOM 1539 C C . CYS C 3 82 ? 59.808 28.829 52.027 1.00 34.54 401 CYS A C 1
ATOM 1540 O O . CYS C 3 82 ? 58.977 28.891 52.937 1.00 31.86 401 CYS A O 1
ATOM 1543 N N . ASP C 3 83 ? 59.486 28.973 50.748 1.00 34.81 402 ASP A N 1
ATOM 1544 C CA . ASP C 3 83 ? 58.108 29.159 50.323 1.00 32.53 402 ASP A CA 1
ATOM 1545 C C . ASP C 3 83 ? 57.439 27.789 50.263 1.00 28.46 402 ASP A C 1
ATOM 1546 O O . ASP C 3 83 ? 57.567 27.054 49.271 1.00 24.16 402 ASP A O 1
ATOM 1551 N N . LEU C 3 84 ? 56.711 27.465 51.326 1.00 26.75 403 LEU A N 1
ATOM 1552 C CA . LEU C 3 84 ? 56.033 26.183 51.438 1.00 25.83 403 LEU A CA 1
ATOM 1553 C C . LEU C 3 84 ? 54.949 25.955 50.391 1.00 26.21 403 LEU A C 1
ATOM 1554 O O . LEU C 3 84 ? 54.808 24.843 49.872 1.00 28.08 403 LEU A O 1
ATOM 1559 N N . LYS C 3 85 ? 54.221 27.009 50.035 1.00 23.33 404 LYS A N 1
ATOM 1560 C CA . LYS C 3 85 ? 53.158 26.874 49.045 1.00 22.07 404 LYS A CA 1
ATOM 1561 C C . LYS C 3 85 ? 53.669 26.325 47.728 1.00 21.44 404 LYS A C 1
ATOM 1562 O O . LYS C 3 85 ? 52.978 25.564 47.065 1.00 23.18 404 LYS A O 1
ATOM 1568 N N . THR C 3 86 ? 54.886 26.706 47.358 1.00 22.21 405 THR A N 1
ATOM 1569 C CA . THR C 3 86 ? 55.469 26.226 46.126 1.00 20.03 405 THR A CA 1
ATOM 1570 C C . THR C 3 86 ? 56.103 24.859 46.375 1.00 19.49 405 THR A C 1
ATOM 1571 O O . THR C 3 86 ? 56.049 23.971 45.523 1.00 20.36 405 THR A O 1
ATOM 1575 N N . LEU C 3 87 ? 56.632 24.663 47.580 1.00 22.13 406 LEU A N 1
ATOM 1576 C CA . LEU C 3 87 ? 57.254 23.386 47.937 1.00 24.43 406 LEU A CA 1
ATOM 1577 C C . LEU C 3 87 ? 56.242 22.225 47.989 1.00 24.74 406 LEU A C 1
ATOM 1578 O O . LEU C 3 87 ? 56.289 21.313 47.156 1.00 22.49 406 LEU A O 1
ATOM 1583 N N . ILE C 3 88 ? 55.328 22.278 48.958 1.00 25.21 407 ILE A N 1
ATOM 1584 C CA . ILE C 3 88 ? 54.323 21.240 49.135 1.00 22.73 407 ILE A CA 1
ATOM 1585 C C . ILE C 3 88 ? 52.926 21.579 48.661 1.00 19.21 407 ILE A C 1
ATOM 1586 O O . ILE C 3 88 ? 52.038 20.735 48.733 1.00 21.21 407 ILE A O 1
ATOM 1591 N N . GLY C 3 89 ? 52.698 22.814 48.242 1.00 15.98 408 GLY A N 1
ATOM 1592 C CA . GLY C 3 89 ? 51.367 23.160 47.769 1.00 14.28 408 GLY A CA 1
ATOM 1593 C C . GLY C 3 89 ? 50.496 23.941 48.735 1.00 12.27 408 GLY A C 1
ATOM 1594 O O . GLY C 3 89 ? 49.438 24.424 48.341 1.00 15.33 408 GLY A O 1
ATOM 1595 N N . TYR C 3 90 ? 50.911 24.021 49.999 1.00 11.64 409 TYR A N 1
ATOM 1596 C CA . TYR C 3 90 ? 50.205 24.773 51.034 1.00 10.46 409 TYR A CA 1
ATOM 1597 C C . TYR C 3 90 ? 51.205 25.626 51.809 1.00 12.02 409 TYR A C 1
ATOM 1598 O O . TYR C 3 90 ? 52.339 25.222 52.031 1.00 14.18 409 TYR A O 1
ATOM 1607 N N . SER C 3 91 ? 50.788 26.807 52.231 1.00 18.02 410 SER A N 1
ATOM 1608 C CA . SER C 3 91 ? 51.662 27.673 53.018 1.00 17.24 410 SER A CA 1
ATOM 1609 C C . SER C 3 91 ? 51.655 27.154 54.451 1.00 16.90 410 SER A C 1
ATOM 1610 O O . SER C 3 91 ? 50.853 26.289 54.799 1.00 19.58 410 SER A O 1
ATOM 1613 N N . ALA C 3 92 ? 52.487 27.743 55.303 1.00 19.38 411 ALA A N 1
ATOM 1614 C CA . ALA C 3 92 ? 52.557 27.355 56.708 1.00 21.46 411 ALA A CA 1
ATOM 1615 C C . ALA C 3 92 ? 51.180 27.590 57.308 1.00 19.87 411 ALA A C 1
ATOM 1616 O O . ALA C 3 92 ? 50.654 26.765 58.055 1.00 23.32 411 ALA A O 1
ATOM 1618 N N . ALA C 3 93 ? 50.585 28.705 56.904 1.00 20.85 412 ALA A N 1
ATOM 1619 C CA . ALA C 3 93 ? 49.268 29.112 57.357 1.00 18.05 412 ALA A CA 1
ATOM 1620 C C . ALA C 3 93 ? 48.202 28.104 56.969 1.00 12.76 412 ALA A C 1
ATOM 1621 O O . ALA C 3 93 ? 47.349 27.758 57.781 1.00 17.64 412 ALA A O 1
ATOM 1623 N N . GLU C 3 94 ? 48.235 27.679 55.712 1.00 17.71 413 GLU A N 1
ATOM 1624 C CA . GLU C 3 94 ? 47.279 26.711 55.174 1.00 17.01 413 GLU A CA 1
ATOM 1625 C C . GLU C 3 94 ? 47.504 25.368 55.858 1.00 16.21 413 GLU A C 1
ATOM 1626 O O . GLU C 3 94 ? 46.570 24.707 56.302 1.00 14.44 413 GLU A O 1
ATOM 1632 N N . LEU C 3 95 ? 48.764 25.006 56.020 1.00 17.02 414 LEU A N 1
ATOM 1633 C CA . LEU C 3 95 ? 49.091 23.754 56.666 1.00 16.98 414 LEU A CA 1
ATOM 1634 C C . LEU C 3 95 ? 48.634 23.732 58.117 1.00 15.28 414 LEU A C 1
ATOM 1635 O O . LEU C 3 95 ? 48.095 22.722 58.576 1.00 19.09 414 LEU A O 1
ATOM 1640 N N . ASN C 3 96 ? 48.846 24.839 58.827 1.00 13.18 415 ASN A N 1
ATOM 1641 C CA . ASN C 3 96 ? 48.471 24.953 60.243 1.00 15.57 415 ASN A CA 1
ATOM 1642 C C . ASN C 3 96 ? 46.967 24.896 60.423 1.00 11.63 415 ASN A C 1
ATOM 1643 O O . ASN C 3 96 ? 46.465 24.345 61.393 1.00 18.11 415 ASN A O 1
ATOM 1648 N N . ARG C 3 97 ? 46.243 25.486 59.487 1.00 18.49 416 ARG A N 1
ATOM 1649 C CA . ARG C 3 97 ? 44.791 25.462 59.538 1.00 18.93 416 ARG A CA 1
ATOM 1650 C C . ARG C 3 97 ? 44.325 23.998 59.374 1.00 17.80 416 ARG A C 1
ATOM 1651 O O . ARG C 3 97 ? 43.515 23.498 60.161 1.00 17.70 416 ARG A O 1
ATOM 1659 N N . LEU C 3 98 ? 44.901 23.306 58.393 1.00 14.29 417 LEU A N 1
ATOM 1660 C CA . LEU C 3 98 ? 44.551 21.931 58.095 1.00 7.54 417 LEU A CA 1
ATOM 1661 C C . LEU C 3 98 ? 44.912 20.974 59.190 1.00 12.68 417 LEU A C 1
ATOM 1662 O O . LEU C 3 98 ? 44.125 20.075 59.500 1.00 17.16 417 LEU A O 1
ATOM 1667 N N . VAL C 3 99 ? 46.074 21.157 59.813 1.00 15.33 418 VAL A N 1
ATOM 1668 C CA . VAL C 3 99 ? 46.468 20.236 60.880 1.00 15.02 418 VAL A CA 1
ATOM 1669 C C . VAL C 3 99 ? 45.617 20.450 62.136 1.00 20.21 418 VAL A C 1
ATOM 1670 O O . VAL C 3 99 ? 45.271 19.481 62.829 1.00 22.39 418 VAL A O 1
ATOM 1674 N N . ILE C 3 100 ? 45.210 21.701 62.382 1.00 18.60 419 ILE A N 1
ATOM 1675 C CA . ILE C 3 100 ? 44.371 22.012 63.535 1.00 16.66 419 ILE A CA 1
ATOM 1676 C C . ILE C 3 100 ? 42.948 21.464 63.302 1.00 15.05 419 ILE A C 1
ATOM 1677 O O . ILE C 3 100 ? 42.316 20.931 64.208 1.00 12.25 419 ILE A O 1
ATOM 1682 N N . GLU C 3 101 ? 42.473 21.558 62.066 1.00 12.65 420 GLU A N 1
ATOM 1683 C CA . GLU C 3 101 ? 41.150 21.071 61.715 1.00 10.77 420 GLU A CA 1
ATOM 1684 C C . GLU C 3 101 ? 41.085 19.576 61.964 1.00 10.17 420 GLU A C 1
ATOM 1685 O O . GLU C 3 101 ? 40.080 19.060 62.441 1.00 15.33 420 GLU A O 1
ATOM 1691 N N . CYS C 3 102 ? 42.169 18.892 61.617 1.00 13.45 421 CYS A N 1
ATOM 1692 C CA . CYS C 3 102 ? 42.290 17.441 61.775 1.00 11.15 421 CYS A CA 1
ATOM 1693 C C . CYS C 3 102 ? 42.303 17.064 63.252 1.00 14.82 421 CYS A C 1
ATOM 1694 O O . CYS C 3 102 ? 41.573 16.166 63.678 1.00 16.92 421 CYS A O 1
ATOM 1697 N N . GLU C 3 103 ? 43.091 17.782 64.050 1.00 14.18 422 GLU A N 1
ATOM 1698 C CA . GLU C 3 103 ? 43.167 17.510 65.483 1.00 18.12 422 GLU A CA 1
ATOM 1699 C C . GLU C 3 103 ? 41.802 17.679 66.177 1.00 19.54 422 GLU A C 1
ATOM 1700 O O . GLU C 3 103 ? 41.480 16.984 67.152 1.00 21.30 422 GLU A O 1
ATOM 1706 N N . GLN C 3 104 ? 41.017 18.629 65.683 1.00 21.72 423 GLN A N 1
ATOM 1707 C CA . GLN C 3 104 ? 39.693 18.904 66.226 1.00 16.76 423 GLN A CA 1
ATOM 1708 C C . GLN C 3 104 ? 38.774 17.719 65.939 1.00 17.61 423 GLN A C 1
ATOM 1709 O O . GLN C 3 104 ? 38.062 17.240 66.826 1.00 20.50 423 GLN A O 1
ATOM 1715 N N . LYS C 3 105 ? 38.820 17.226 64.706 1.00 15.93 424 LYS A N 1
ATOM 1716 C CA . LYS C 3 105 ? 37.990 16.097 64.314 1.00 18.83 424 LYS A CA 1
ATOM 1717 C C . LYS C 3 105 ? 38.317 14.892 65.173 1.00 18.96 424 LYS A C 1
ATOM 1718 O O . LYS C 3 105 ? 37.423 14.142 65.567 1.00 24.21 424 LYS A O 1
ATOM 1724 N N . LYS C 3 106 ? 39.596 14.767 65.514 1.00 20.01 425 LYS A N 1
ATOM 1725 C CA . LYS C 3 106 ? 40.107 13.692 66.355 1.00 17.90 425 LYS A CA 1
ATOM 1726 C C . LYS C 3 106 ? 39.567 13.805 67.776 1.00 19.92 425 LYS A C 1
ATOM 1727 O O . LYS C 3 106 ? 39.079 12.832 68.346 1.00 21.57 425 LYS A O 1
ATOM 1733 N N . LEU C 3 107 ? 39.647 14.999 68.345 1.00 23.15 426 LEU A N 1
ATOM 1734 C CA . LEU C 3 107 ? 39.169 15.223 69.702 1.00 21.93 426 LEU A CA 1
ATOM 1735 C C . LEU C 3 107 ? 37.657 15.052 69.758 1.00 23.06 426 LEU A C 1
ATOM 1736 O O . LEU C 3 107 ? 37.118 14.529 70.732 1.00 25.64 426 LEU A O 1
ATOM 1741 N N . ALA C 3 108 ? 36.979 15.454 68.690 1.00 20.59 427 ALA A N 1
ATOM 1742 C CA . ALA C 3 108 ? 35.533 15.334 68.630 1.00 16.64 427 ALA A CA 1
ATOM 1743 C C . ALA C 3 108 ? 35.133 13.867 68.619 1.00 20.65 427 ALA A C 1
ATOM 1744 O O . ALA C 3 108 ? 34.130 13.488 69.213 1.00 27.53 427 ALA A O 1
ATOM 1746 N N . ARG C 3 109 ? 35.933 13.038 67.962 1.00 22.00 428 ARG A N 1
ATOM 1747 C CA . ARG C 3 109 ? 35.644 11.617 67.887 1.00 23.05 428 ARG A CA 1
ATOM 1748 C C . ARG C 3 109 ? 35.938 10.917 69.209 1.00 26.78 428 ARG A C 1
ATOM 1749 O O . ARG C 3 109 ? 35.169 10.072 69.659 1.00 32.17 428 ARG A O 1
ATOM 1757 N N . MET C 3 110 ? 37.069 11.246 69.814 1.00 23.46 429 MET A N 1
ATOM 1758 C CA . MET C 3 110 ? 37.445 10.625 71.072 1.00 21.29 429 MET A CA 1
ATOM 1759 C C . MET C 3 110 ? 36.728 11.249 72.258 1.00 21.66 429 MET A C 1
ATOM 1760 O O . MET C 3 110 ? 36.693 10.655 73.338 1.00 26.22 429 MET A O 1
ATOM 1765 N N . ASP D 4 1 ? 76.468 23.167 33.756 1.00 52.50 5 ASP B N 1
ATOM 1766 C CA . ASP D 4 1 ? 76.833 21.831 33.201 1.00 50.12 5 ASP B CA 1
ATOM 1767 C C . ASP D 4 1 ? 75.671 21.323 32.372 1.00 50.16 5 ASP B C 1
ATOM 1768 O O . ASP D 4 1 ? 74.613 21.952 32.340 1.00 48.86 5 ASP B O 1
ATOM 1770 N N . LEU D 4 2 ? 75.866 20.165 31.750 1.00 50.34 6 LEU B N 1
ATOM 1771 C CA . LEU D 4 2 ? 74.860 19.532 30.896 1.00 49.54 6 LEU B CA 1
ATOM 1772 C C . LEU D 4 2 ? 73.557 19.238 31.633 1.00 47.10 6 LEU B C 1
ATOM 1773 O O . LEU D 4 2 ? 72.479 19.545 31.131 1.00 47.97 6 LEU B O 1
ATOM 1775 N N . GLY D 4 3 ? 73.672 18.657 32.826 1.00 45.74 7 GLY B N 1
ATOM 1776 C CA . GLY D 4 3 ? 72.505 18.328 33.629 1.00 41.72 7 GLY B CA 1
ATOM 1777 C C . GLY D 4 3 ? 71.700 19.564 33.957 1.00 42.36 7 GLY B C 1
ATOM 1778 O O . GLY D 4 3 ? 70.481 19.571 33.797 1.00 43.88 7 GLY B O 1
ATOM 1779 N N . LYS D 4 4 ? 72.392 20.624 34.374 1.00 44.45 8 LYS B N 1
ATOM 1780 C CA . LYS D 4 4 ? 71.750 21.890 34.713 1.00 44.76 8 LYS B CA 1
ATOM 1781 C C . LYS D 4 4 ? 71.153 22.532 33.468 1.00 45.69 8 LYS B C 1
ATOM 1782 O O . LYS D 4 4 ? 70.031 23.029 33.497 1.00 48.10 8 LYS B O 1
ATOM 1788 N N . LYS D 4 5 ? 71.896 22.497 32.367 1.00 46.78 9 LYS B N 1
ATOM 1789 C CA . LYS D 4 5 ? 71.422 23.067 31.107 1.00 47.56 9 LYS B CA 1
ATOM 1790 C C . LYS D 4 5 ? 70.116 22.392 30.699 1.00 44.12 9 LYS B C 1
ATOM 1791 O O . LYS D 4 5 ? 69.244 23.021 30.099 1.00 46.79 9 LYS B O 1
ATOM 1793 N N . LEU D 4 6 ? 69.994 21.112 31.034 1.00 40.04 10 LEU B N 1
ATOM 1794 C CA . LEU D 4 6 ? 68.804 20.334 30.726 1.00 37.38 10 LEU B CA 1
ATOM 1795 C C . LEU D 4 6 ? 67.672 20.827 31.630 1.00 36.11 10 LEU B C 1
ATOM 1796 O O . LEU D 4 6 ? 66.565 21.079 31.157 1.00 36.85 10 LEU B O 1
ATOM 1801 N N . LEU D 4 7 ? 67.961 20.983 32.922 1.00 37.46 11 LEU B N 1
ATOM 1802 C CA . LEU D 4 7 ? 66.968 21.460 33.889 1.00 37.74 11 LEU B CA 1
ATOM 1803 C C . LEU D 4 7 ? 66.455 22.823 33.461 1.00 37.29 11 LEU B C 1
ATOM 1804 O O . LEU D 4 7 ? 65.248 23.050 33.390 1.00 39.36 11 LEU B O 1
ATOM 1809 N N . GLU D 4 8 ? 67.386 23.718 33.153 1.00 38.29 12 GLU B N 1
ATOM 1810 C CA . GLU D 4 8 ? 67.059 25.070 32.719 1.00 37.51 12 GLU B CA 1
ATOM 1811 C C . GLU D 4 8 ? 66.260 25.087 31.412 1.00 36.16 12 GLU B C 1
ATOM 1812 O O . GLU D 4 8 ? 65.268 25.814 31.294 1.00 34.96 12 GLU B O 1
ATOM 1818 N N . ALA D 4 9 ? 66.680 24.263 30.450 1.00 36.05 13 ALA B N 1
ATOM 1819 C CA . ALA D 4 9 ? 66.030 24.167 29.137 1.00 32.94 13 ALA B CA 1
ATOM 1820 C C . ALA D 4 9 ? 64.576 23.690 29.241 1.00 32.90 13 ALA B C 1
ATOM 1821 O O . ALA D 4 9 ? 63.682 24.223 28.567 1.00 29.81 13 ALA B O 1
ATOM 1823 N N . ALA D 4 10 ? 64.352 22.676 30.077 1.00 30.98 14 ALA B N 1
ATOM 1824 C CA . ALA D 4 10 ? 63.020 22.124 30.303 1.00 29.30 14 ALA B CA 1
ATOM 1825 C C . ALA D 4 10 ? 62.125 23.193 30.924 1.00 28.43 14 ALA B C 1
ATOM 1826 O O . ALA D 4 10 ? 60.998 23.418 30.473 1.00 28.33 14 ALA B O 1
ATOM 1828 N N . ARG D 4 11 ? 62.644 23.869 31.944 1.00 26.34 15 ARG B N 1
ATOM 1829 C CA . ARG D 4 11 ? 61.898 24.915 32.620 1.00 29.97 15 ARG B CA 1
ATOM 1830 C C . ARG D 4 11 ? 61.509 25.992 31.615 1.00 29.68 15 ARG B C 1
ATOM 1831 O O . ARG D 4 11 ? 60.393 26.522 31.648 1.00 24.96 15 ARG B O 1
ATOM 1833 N N . ALA D 4 12 ? 62.440 26.288 30.713 1.00 26.78 16 ALA B N 1
ATOM 1834 C CA . ALA D 4 12 ? 62.243 27.290 29.678 1.00 25.88 16 ALA B CA 1
ATOM 1835 C C . ALA D 4 12 ? 61.354 26.789 28.542 1.00 25.23 16 ALA B C 1
ATOM 1836 O O . ALA D 4 12 ? 60.895 27.571 27.713 1.00 23.34 16 ALA B O 1
ATOM 1838 N N . GLY D 4 13 ? 61.139 25.482 28.485 1.00 25.14 17 GLY B N 1
ATOM 1839 C CA . GLY D 4 13 ? 60.302 24.935 27.440 1.00 25.34 17 GLY B CA 1
ATOM 1840 C C . GLY D 4 13 ? 60.989 25.032 26.105 1.00 28.66 17 GLY B C 1
ATOM 1841 O O . GLY D 4 13 ? 60.373 25.388 25.100 1.00 34.35 17 GLY B O 1
ATOM 1842 N N . GLN D 4 14 ? 62.285 24.749 26.110 1.00 26.15 18 GLN B N 1
ATOM 1843 C CA . GLN D 4 14 ? 63.102 24.777 24.906 1.00 28.18 18 GLN B CA 1
ATOM 1844 C C . GLN D 4 14 ? 63.293 23.323 24.482 1.00 27.23 18 GLN B C 1
ATOM 1845 O O . GLN D 4 14 ? 64.344 22.729 24.716 1.00 29.81 18 GLN B O 1
ATOM 1851 N N . ASP D 4 15 ? 62.262 22.754 23.856 1.00 29.84 19 ASP B N 1
ATOM 1852 C CA . ASP D 4 15 ? 62.274 21.346 23.443 1.00 32.84 19 ASP B CA 1
ATOM 1853 C C . ASP D 4 15 ? 63.396 20.912 22.502 1.00 32.97 19 ASP B C 1
ATOM 1854 O O . ASP D 4 15 ? 63.900 19.794 22.610 1.00 32.66 19 ASP B O 1
ATOM 1859 N N . ASP D 4 16 ? 63.787 21.785 21.580 1.00 32.88 20 ASP B N 1
ATOM 1860 C CA . ASP D 4 16 ? 64.866 21.455 20.662 1.00 34.55 20 ASP B CA 1
ATOM 1861 C C . ASP D 4 16 ? 66.178 21.366 21.423 1.00 36.96 20 ASP B C 1
ATOM 1862 O O . ASP D 4 16 ? 66.949 20.430 21.223 1.00 40.28 20 ASP B O 1
ATOM 1867 N N . GLU D 4 17 ? 66.427 22.333 22.304 1.00 37.44 21 GLU B N 1
ATOM 1868 C CA . GLU D 4 17 ? 67.645 22.316 23.099 1.00 39.09 21 GLU B CA 1
ATOM 1869 C C . GLU D 4 17 ? 67.618 21.089 24.009 1.00 40.65 21 GLU B C 1
ATOM 1870 O O . GLU D 4 17 ? 68.655 20.483 24.254 1.00 39.88 21 GLU B O 1
ATOM 1876 N N . VAL D 4 18 ? 66.426 20.707 24.475 1.00 41.61 22 VAL B N 1
ATOM 1877 C CA . VAL D 4 18 ? 66.282 19.529 25.333 1.00 41.91 22 VAL B CA 1
ATOM 1878 C C . VAL D 4 18 ? 66.768 18.342 24.519 1.00 41.25 22 VAL B C 1
ATOM 1879 O O . VAL D 4 18 ? 67.617 17.584 24.980 1.00 41.50 22 VAL B O 1
ATOM 1883 N N . ARG D 4 19 ? 66.251 18.209 23.297 1.00 40.79 23 ARG B N 1
ATOM 1884 C CA . ARG D 4 19 ? 66.659 17.130 22.401 1.00 41.10 23 ARG B CA 1
ATOM 1885 C C . ARG D 4 19 ? 68.175 17.191 22.272 1.00 39.73 23 ARG B C 1
ATOM 1886 O O . ARG D 4 19 ? 68.869 16.192 22.478 1.00 41.20 23 ARG B O 1
ATOM 1894 N N . ILE D 4 20 ? 68.680 18.396 22.031 1.00 35.94 24 ILE B N 1
ATOM 1895 C CA . ILE D 4 20 ? 70.107 18.628 21.890 1.00 37.31 24 ILE B CA 1
ATOM 1896 C C . ILE D 4 20 ? 70.920 18.129 23.094 1.00 37.75 24 ILE B C 1
ATOM 1897 O O . ILE D 4 20 ? 71.787 17.270 22.941 1.00 40.10 24 ILE B O 1
ATOM 1902 N N . LEU D 4 21 ? 70.600 18.607 24.290 1.00 37.58 25 LEU B N 1
ATOM 1903 C CA . LEU D 4 21 ? 71.330 18.204 25.485 1.00 37.28 25 LEU B CA 1
ATOM 1904 C C . LEU D 4 21 ? 71.310 16.712 25.746 1.00 39.49 25 LEU B C 1
ATOM 1905 O O . LEU D 4 21 ? 72.326 16.136 26.133 1.00 39.90 25 LEU B O 1
ATOM 1910 N N . MET D 4 22 ? 70.164 16.080 25.522 1.00 42.59 26 MET B N 1
ATOM 1911 C CA . MET D 4 22 ? 70.035 14.644 25.736 1.00 47.34 26 MET B CA 1
ATOM 1912 C C . MET D 4 22 ? 70.827 13.872 24.691 1.00 52.13 26 MET B C 1
ATOM 1913 O O . MET D 4 22 ? 71.238 12.733 24.915 1.00 51.91 26 MET B O 1
ATOM 1918 N N . ALA D 4 23 ? 71.044 14.504 23.546 1.00 54.86 27 ALA B N 1
ATOM 1919 C CA . ALA D 4 23 ? 71.817 13.891 22.483 1.00 54.98 27 ALA B CA 1
ATOM 1920 C C . ALA D 4 23 ? 73.276 13.890 22.950 1.00 56.91 27 ALA B C 1
ATOM 1921 O O . ALA D 4 23 ? 73.905 12.838 23.041 1.00 59.56 27 ALA B O 1
ATOM 1923 N N . ASN D 4 24 ? 73.779 15.073 23.303 1.00 57.41 28 ASN B N 1
ATOM 1924 C CA . ASN D 4 24 ? 75.155 15.246 23.770 1.00 57.15 28 ASN B CA 1
ATOM 1925 C C . ASN D 4 24 ? 75.484 14.312 24.925 1.00 58.73 28 ASN B C 1
ATOM 1926 O O . ASN D 4 24 ? 76.634 13.917 25.094 1.00 63.16 28 ASN B O 1
ATOM 1931 N N . GLY D 4 25 ? 74.483 13.987 25.736 1.00 59.84 29 GLY B N 1
ATOM 1932 C CA . GLY D 4 25 ? 74.703 13.100 26.864 1.00 62.04 29 GLY B CA 1
ATOM 1933 C C . GLY D 4 25 ? 74.467 13.759 28.211 1.00 64.38 29 GLY B C 1
ATOM 1934 O O . GLY D 4 25 ? 75.073 13.369 29.216 1.00 65.68 29 GLY B O 1
ATOM 1935 N N . ALA D 4 26 ? 73.587 14.756 28.239 1.00 64.60 30 ALA B N 1
ATOM 1936 C CA . ALA D 4 26 ? 73.269 15.469 29.476 1.00 63.62 30 ALA B CA 1
ATOM 1937 C C . ALA D 4 26 ? 72.670 14.537 30.530 1.00 61.85 30 ALA B C 1
ATOM 1938 O O . ALA D 4 26 ? 71.697 13.823 30.266 1.00 61.41 30 ALA B O 1
ATOM 1940 N N . PRO D 4 27 ? 73.267 14.516 31.734 1.00 59.47 31 PRO B N 1
ATOM 1941 C CA . PRO D 4 27 ? 72.785 13.666 32.825 1.00 59.94 31 PRO B CA 1
ATOM 1942 C C . PRO D 4 27 ? 71.446 14.144 33.388 1.00 61.89 31 PRO B C 1
ATOM 1943 O O . PRO D 4 27 ? 71.287 15.316 33.753 1.00 62.21 31 PRO B O 1
ATOM 1947 N N . PHE D 4 28 ? 70.475 13.238 33.427 1.00 62.77 32 PHE B N 1
ATOM 1948 C CA . PHE D 4 28 ? 69.152 13.560 33.951 1.00 62.14 32 PHE B CA 1
ATOM 1949 C C . PHE D 4 28 ? 69.352 13.842 35.440 1.00 59.02 32 PHE B C 1
ATOM 1950 O O . PHE D 4 28 ? 69.567 12.918 36.224 1.00 57.61 32 PHE B O 1
ATOM 1958 N N . THR D 4 29 ? 69.340 15.116 35.814 1.00 56.59 33 THR B N 1
AT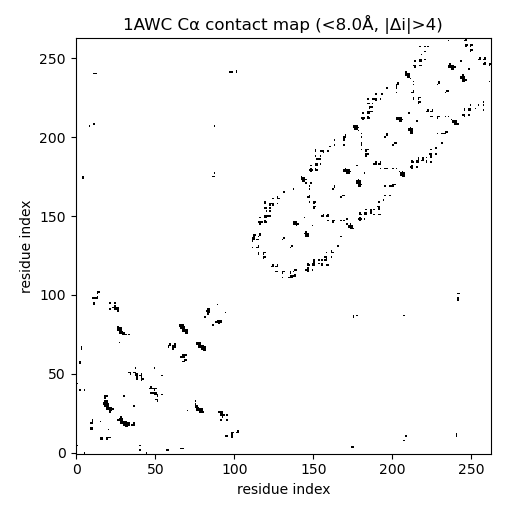OM 1959 C CA . THR D 4 29 ? 69.537 15.499 37.208 1.00 53.28 33 THR B CA 1
ATOM 1960 C C . THR D 4 29 ? 68.279 16.047 37.865 1.00 52.24 33 THR B C 1
ATOM 1961 O O . THR D 4 29 ? 67.167 15.878 37.350 1.00 52.35 33 THR B O 1
ATOM 1965 N N . THR D 4 30 ? 68.471 16.672 39.023 1.00 49.46 34 THR B N 1
ATOM 1966 C CA . THR D 4 30 ? 67.399 17.282 39.806 1.00 50.34 34 THR B CA 1
ATOM 1967 C C . THR D 4 30 ? 68.040 18.397 40.632 1.00 46.95 34 THR B C 1
ATOM 1968 O O . THR D 4 30 ? 69.258 18.424 40.771 1.00 50.15 34 THR B O 1
ATOM 1972 N N . ASP D 4 31 ? 67.244 19.320 41.167 1.00 44.42 35 ASP B N 1
ATOM 1973 C CA . ASP D 4 31 ? 67.805 20.391 41.991 1.00 42.12 35 ASP B CA 1
ATOM 1974 C C . ASP D 4 31 ? 67.870 19.992 43.478 1.00 41.44 35 ASP B C 1
ATOM 1975 O O . ASP D 4 31 ? 67.568 18.846 43.835 1.00 37.10 35 ASP B O 1
ATOM 1980 N N . TRP D 4 32 ? 68.196 20.956 44.338 1.00 39.61 36 TRP B N 1
ATOM 1981 C CA . TRP D 4 32 ? 68.317 20.729 45.784 1.00 38.50 36 TRP B CA 1
ATOM 1982 C C . TRP D 4 32 ? 67.073 20.117 46.438 1.00 39.51 36 TRP B C 1
ATOM 1983 O O . TRP D 4 32 ? 67.151 19.498 47.499 1.00 39.93 36 TRP B O 1
ATOM 1994 N N . LEU D 4 33 ? 65.927 20.290 45.793 1.00 38.64 37 LEU B N 1
ATOM 1995 C CA . LEU D 4 33 ? 64.673 19.768 46.313 1.00 34.94 37 LEU B CA 1
ATOM 1996 C C . LEU D 4 33 ? 64.134 18.575 45.525 1.00 31.68 37 LEU B C 1
ATOM 1997 O O . LEU D 4 33 ? 62.954 18.261 45.604 1.00 32.07 37 LEU B O 1
ATOM 2002 N N . GLY D 4 34 ? 64.990 17.937 44.735 1.00 33.62 38 GLY B N 1
ATOM 2003 C CA . GLY D 4 34 ? 64.572 16.784 43.954 1.00 29.41 38 GLY B CA 1
ATOM 2004 C C . GLY D 4 34 ? 63.756 17.101 42.713 1.00 31.67 38 GLY B C 1
ATOM 2005 O O . GLY D 4 34 ? 63.211 16.195 42.091 1.00 30.66 38 GLY B O 1
ATOM 2006 N N . THR D 4 35 ? 63.673 18.378 42.344 1.00 29.57 39 THR B N 1
ATOM 2007 C CA . THR D 4 35 ? 62.918 18.786 41.163 1.00 31.74 39 THR B CA 1
ATOM 2008 C C . THR D 4 35 ? 63.709 18.404 39.905 1.00 35.48 39 THR B C 1
ATOM 2009 O O . THR D 4 35 ? 64.854 18.831 39.733 1.00 36.90 39 THR B O 1
ATOM 2013 N N . SER D 4 36 ? 63.104 17.587 39.048 1.00 36.54 40 SER B N 1
ATOM 2014 C CA . SER D 4 36 ? 63.736 17.134 37.814 1.00 34.87 40 SER B CA 1
ATOM 2015 C C . SER D 4 36 ? 63.219 17.903 36.584 1.00 35.14 40 SER B C 1
ATOM 2016 O O . SER D 4 36 ? 62.279 18.699 36.680 1.00 34.79 40 SER B O 1
ATOM 2019 N N . PRO D 4 37 ? 63.839 17.688 35.411 1.00 31.91 41 PRO B N 1
ATOM 2020 C CA . PRO D 4 37 ? 63.410 18.376 34.195 1.00 33.16 41 PRO B CA 1
ATOM 2021 C C . PRO D 4 37 ? 61.939 18.136 33.858 1.00 34.24 41 PRO B C 1
ATOM 2022 O O . PRO D 4 37 ? 61.256 19.039 33.348 1.00 37.79 41 PRO B O 1
ATOM 2026 N N . LEU D 4 38 ? 61.463 16.920 34.122 1.00 28.02 42 LEU B N 1
ATOM 2027 C CA . LEU D 4 38 ? 60.079 16.557 33.848 1.00 26.25 42 LEU B CA 1
ATOM 2028 C C . LEU D 4 38 ? 59.119 17.302 34.776 1.00 24.07 42 LEU B C 1
ATOM 2029 O O . LEU D 4 38 ? 58.067 17.776 34.337 1.00 25.47 42 LEU B O 1
ATOM 2034 N N . HIS D 4 39 ? 59.496 17.444 36.044 1.00 24.29 43 HIS B N 1
ATOM 2035 C CA . HIS D 4 39 ? 58.671 18.172 37.013 1.00 20.81 43 HIS B CA 1
ATOM 2036 C C . HIS D 4 39 ? 58.541 19.595 36.548 1.00 22.99 43 HIS B C 1
ATOM 2037 O O . HIS D 4 39 ? 57.469 20.179 36.610 1.00 24.55 43 HIS B O 1
ATOM 2044 N N . LEU D 4 40 ? 59.659 20.152 36.091 1.00 30.80 44 LEU B N 1
ATOM 2045 C CA . LEU D 4 40 ? 59.719 21.534 35.604 1.00 31.98 44 LEU B CA 1
ATOM 2046 C C . LEU D 4 40 ? 58.917 21.727 34.318 1.00 30.53 44 LEU B C 1
ATOM 2047 O O . LEU D 4 40 ? 58.142 22.683 34.200 1.00 30.94 44 LEU B O 1
ATOM 2052 N N . ALA D 4 41 ? 59.076 20.812 33.367 1.00 27.99 45 ALA B N 1
ATOM 2053 C CA . ALA D 4 41 ? 58.340 20.913 32.109 1.00 27.83 45 ALA B CA 1
ATOM 2054 C C . ALA D 4 41 ? 56.818 20.850 32.355 1.00 25.91 45 ALA B C 1
ATOM 2055 O O . ALA D 4 41 ? 56.068 21.703 31.868 1.00 25.60 45 ALA B O 1
ATOM 2057 N N . ALA D 4 42 ? 56.386 19.888 33.174 1.00 25.92 46 ALA B N 1
ATOM 2058 C CA . ALA D 4 42 ? 54.969 19.692 33.491 1.00 23.57 46 ALA B CA 1
ATOM 2059 C C . ALA D 4 42 ? 54.407 20.803 34.356 1.00 24.00 46 ALA B C 1
ATOM 2060 O O . ALA D 4 42 ? 53.249 21.205 34.195 1.00 25.35 46 ALA B O 1
ATOM 2062 N N . GLN D 4 43 ? 55.232 21.294 35.273 1.00 23.59 47 GLN B N 1
ATOM 2063 C CA . GLN D 4 43 ? 54.845 22.362 36.182 1.00 22.16 47 GLN B CA 1
ATOM 2064 C C . GLN D 4 43 ? 54.595 23.659 35.430 1.00 27.79 47 GLN B C 1
ATOM 2065 O O . GLN D 4 43 ? 53.621 24.373 35.701 1.00 26.48 47 GLN B O 1
ATOM 2071 N N . TYR D 4 44 ? 55.502 23.978 34.507 1.00 29.40 48 TYR B N 1
ATOM 2072 C CA . TYR D 4 44 ? 55.395 25.202 33.726 1.00 25.81 48 TYR B CA 1
ATOM 2073 C C . TYR D 4 44 ? 54.491 25.098 32.501 1.00 25.19 48 TYR B C 1
ATOM 2074 O O . TYR D 4 44 ? 54.184 26.105 31.857 1.00 25.73 48 TYR B O 1
ATOM 2083 N N . GLY D 4 45 ? 54.025 23.883 32.221 1.00 23.95 49 GLY B N 1
ATOM 2084 C CA . GLY D 4 45 ? 53.109 23.669 31.111 1.00 25.17 49 GLY B CA 1
ATOM 2085 C C . GLY D 4 45 ? 53.736 23.600 29.744 1.00 22.90 49 GLY B C 1
ATOM 2086 O O . GLY D 4 45 ? 53.140 24.018 28.753 1.00 18.81 49 GLY B O 1
ATOM 2087 N N . HIS D 4 46 ? 54.929 23.022 29.692 1.00 26.13 50 HIS B N 1
ATOM 2088 C CA . HIS D 4 46 ? 55.669 22.875 28.451 1.00 24.00 50 HIS B CA 1
ATOM 2089 C C . HIS D 4 46 ? 55.375 21.514 27.829 1.00 25.95 50 HIS B C 1
ATOM 2090 O O . HIS D 4 46 ? 56.081 20.537 28.070 1.00 22.64 50 HIS B O 1
ATOM 2097 N N . PHE D 4 47 ? 54.346 21.476 26.988 1.00 28.39 51 PHE B N 1
ATOM 2098 C CA . PHE D 4 47 ? 53.899 20.244 26.349 1.00 29.93 51 PHE B CA 1
ATOM 2099 C C . PHE D 4 47 ? 54.892 19.488 25.490 1.00 28.31 51 PHE B C 1
ATOM 2100 O O . PHE D 4 47 ? 55.060 18.289 25.656 1.00 29.97 51 PHE B O 1
ATOM 2108 N N . SER D 4 48 ? 55.487 20.168 24.517 1.00 31.15 52 SER B N 1
ATOM 2109 C CA . SER D 4 48 ? 56.453 19.529 23.628 1.00 30.39 52 SER B CA 1
ATOM 2110 C C . SER D 4 48 ? 57.651 19.057 24.421 1.00 26.37 52 SER B C 1
ATOM 2111 O O . SER D 4 48 ? 58.149 17.960 24.205 1.00 31.61 52 SER B O 1
ATOM 2114 N N . THR D 4 49 ? 58.095 19.887 25.356 1.00 24.52 53 THR B N 1
ATOM 2115 C CA . THR D 4 49 ? 59.241 19.557 26.188 1.00 23.52 53 THR B CA 1
ATOM 2116 C C . THR D 4 49 ? 58.957 18.306 27.026 1.00 24.15 53 THR B C 1
ATOM 2117 O O . THR D 4 49 ? 59.746 17.359 27.026 1.00 27.62 53 THR B O 1
ATOM 2121 N N . THR D 4 50 ? 57.820 18.291 27.717 1.00 27.06 54 THR B N 1
ATOM 2122 C CA . THR D 4 50 ? 57.438 17.141 28.539 1.00 29.09 54 THR B CA 1
ATOM 2123 C C . THR D 4 50 ? 57.533 15.888 27.657 1.00 31.43 54 THR B C 1
ATOM 2124 O O . THR D 4 50 ? 58.331 15.000 27.926 1.00 33.51 54 THR B O 1
ATOM 2128 N N . GLU D 4 51 ? 56.800 15.908 26.544 1.00 35.26 55 GLU B N 1
ATOM 2129 C CA . GLU D 4 51 ? 56.732 14.828 25.550 1.00 34.94 55 GLU B CA 1
ATOM 2130 C C . GLU D 4 51 ? 58.119 14.346 25.114 1.00 34.40 55 GLU B C 1
ATOM 2131 O O . GLU D 4 51 ? 58.383 13.146 25.041 1.00 32.09 55 GLU B O 1
ATOM 2137 N N . VAL D 4 52 ? 59.002 15.294 24.832 1.00 38.26 56 VAL B N 1
ATOM 2138 C CA . VAL D 4 52 ? 60.364 14.983 24.418 1.00 38.54 56 VAL B CA 1
ATOM 2139 C C . VAL D 4 52 ? 61.102 14.281 25.558 1.00 39.42 56 VAL B C 1
ATOM 2140 O O . VAL D 4 52 ? 61.889 13.364 25.322 1.00 43.38 56 VAL B O 1
ATOM 2144 N N . LEU D 4 53 ? 60.840 14.705 26.791 1.00 39.30 57 LEU B N 1
ATOM 2145 C CA . LEU D 4 53 ? 61.490 14.097 27.948 1.00 35.27 57 LEU B CA 1
ATOM 2146 C C . LEU D 4 53 ? 60.989 12.673 28.087 1.00 34.45 57 LEU B C 1
ATOM 2147 O O . LEU D 4 53 ? 61.775 11.741 28.250 1.00 33.04 57 LEU B O 1
ATOM 2152 N N . LEU D 4 54 ? 59.677 12.507 27.978 1.00 35.04 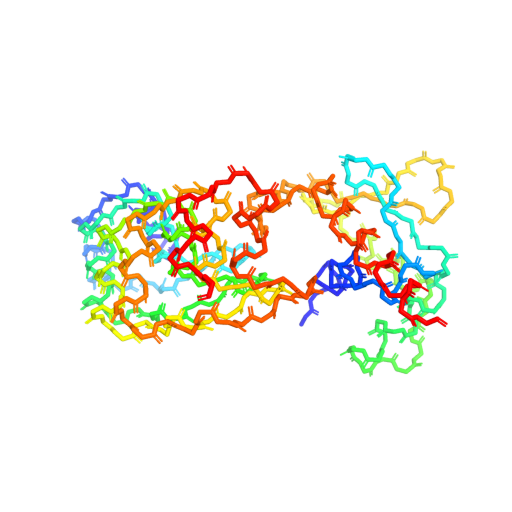58 LEU B N 1
ATOM 2153 C CA . LEU D 4 54 ? 59.073 11.192 28.087 1.00 36.63 58 LEU B CA 1
ATOM 2154 C C . LEU D 4 54 ? 59.691 10.273 27.044 1.00 38.29 58 LEU B C 1
ATOM 2155 O O . LEU D 4 54 ? 60.290 9.255 27.390 1.00 38.83 58 LEU B O 1
ATOM 2160 N N . ARG D 4 55 ? 59.647 10.687 25.782 1.00 42.18 59 ARG B N 1
ATOM 2161 C CA . ARG D 4 55 ? 60.210 9.884 24.700 1.00 42.91 59 ARG B CA 1
ATOM 2162 C C . ARG D 4 55 ? 61.723 9.711 24.839 1.00 39.69 59 ARG B C 1
ATOM 2163 O O . ARG D 4 55 ? 62.344 9.016 24.048 1.00 44.21 59 ARG B O 1
ATOM 2171 N N . ALA D 4 56 ? 62.308 10.334 25.852 1.00 41.57 60 ALA B N 1
ATOM 2172 C CA . ALA D 4 56 ? 63.742 10.230 26.095 1.00 42.68 60 ALA B CA 1
ATOM 2173 C C . ALA D 4 56 ? 64.042 9.154 27.136 1.00 47.15 60 ALA B C 1
ATOM 2174 O O . ALA D 4 56 ? 65.201 8.786 27.350 1.00 45.83 60 ALA B O 1
ATOM 2176 N N . GLY D 4 57 ? 62.995 8.688 27.814 1.00 52.18 61 GLY B N 1
ATOM 2177 C CA . GLY D 4 57 ? 63.152 7.653 28.822 1.00 53.18 61 GLY B CA 1
ATOM 2178 C C . GLY D 4 57 ? 63.266 8.132 30.260 1.00 54.50 61 GLY B C 1
ATOM 2179 O O . GLY D 4 57 ? 63.592 7.338 31.152 1.00 57.47 61 GLY B O 1
ATOM 2180 N N . VAL D 4 58 ? 63.023 9.420 30.499 1.00 50.56 62 VAL B N 1
ATOM 2181 C CA . VAL D 4 58 ? 63.098 9.953 31.856 1.00 48.19 62 VAL B CA 1
ATOM 2182 C C . VAL D 4 58 ? 62.047 9.286 32.746 1.00 49.14 62 VAL B C 1
ATOM 2183 O O . VAL D 4 58 ? 61.018 8.810 32.257 1.00 50.04 62 VAL B O 1
ATOM 2187 N N . SER D 4 59 ? 62.302 9.276 34.051 1.00 48.60 63 SER B N 1
ATOM 2188 C CA . SER D 4 59 ? 61.379 8.672 35.004 1.00 46.53 63 SER B CA 1
ATOM 2189 C C . SER D 4 59 ? 60.033 9.404 35.021 1.00 43.35 63 SER B C 1
ATOM 2190 O O . SER D 4 59 ? 59.963 10.607 35.315 1.00 39.47 63 SER B O 1
ATOM 2193 N N . ARG D 4 60 ? 58.978 8.662 34.687 1.00 40.37 64 ARG B N 1
ATOM 2194 C CA . ARG D 4 60 ? 57.622 9.198 34.657 1.00 38.44 64 ARG B CA 1
ATOM 2195 C C . ARG D 4 60 ? 57.194 9.596 36.066 1.00 38.73 64 ARG B C 1
ATOM 2196 O O . ARG D 4 60 ? 56.696 10.701 36.277 1.00 38.58 64 ARG B O 1
ATOM 2198 N N . ASP D 4 61 ? 57.417 8.703 37.031 1.00 41.54 65 ASP B N 1
ATOM 2199 C CA . ASP D 4 61 ? 57.053 8.968 38.426 1.00 43.08 65 ASP B CA 1
ATOM 2200 C C . ASP D 4 61 ? 58.224 9.413 39.300 1.00 42.38 65 ASP B C 1
ATOM 2201 O O . ASP D 4 61 ? 58.449 8.848 40.376 1.00 39.65 65 ASP B O 1
ATOM 2206 N N . ALA D 4 62 ? 58.975 10.409 38.833 1.00 38.58 66 ALA B N 1
ATOM 2207 C CA . ALA D 4 62 ? 60.102 10.929 39.601 1.00 33.89 66 ALA B CA 1
ATOM 2208 C C . ALA D 4 62 ? 59.538 11.693 40.800 1.00 31.00 66 ALA B C 1
ATOM 2209 O O . ALA D 4 62 ? 58.586 12.463 40.653 1.00 29.37 66 ALA B O 1
ATOM 2211 N N . ARG D 4 63 ? 60.126 11.475 41.974 1.00 25.59 67 ARG B N 1
ATOM 2212 C CA . ARG D 4 63 ? 59.684 12.117 43.213 1.00 28.30 67 ARG B CA 1
ATOM 2213 C C . ARG D 4 63 ? 60.562 13.257 43.732 1.00 29.12 67 ARG B C 1
ATOM 2214 O O . ARG D 4 63 ? 61.774 13.104 43.849 1.00 34.30 67 ARG B O 1
ATOM 2222 N N . THR D 4 64 ? 59.953 14.380 44.095 1.00 26.55 68 THR B N 1
ATOM 2223 C CA . THR D 4 64 ? 60.721 15.485 44.653 1.00 23.55 68 THR B CA 1
ATOM 2224 C C . THR D 4 64 ? 60.952 15.130 46.123 1.00 20.76 68 THR B C 1
ATOM 2225 O O . THR D 4 64 ? 60.527 14.070 46.585 1.00 20.46 68 THR B O 1
ATOM 2229 N N . LYS D 4 65 ? 61.525 16.049 46.889 1.00 22.64 69 LYS B N 1
ATOM 2230 C CA . LYS D 4 65 ? 61.776 15.779 48.296 1.00 22.47 69 LYS B CA 1
ATOM 2231 C C . LYS D 4 65 ? 60.547 15.891 49.179 1.00 27.86 69 LYS B C 1
ATOM 2232 O O . LYS D 4 65 ? 60.647 15.758 50.397 1.00 26.04 69 LYS B O 1
ATOM 2238 N N . VAL D 4 66 ? 59.404 16.203 48.573 1.00 26.09 70 VAL B N 1
ATOM 2239 C CA . VAL D 4 66 ? 58.146 16.254 49.310 1.00 23.35 70 VAL B CA 1
ATOM 2240 C C . VAL D 4 66 ? 57.218 15.219 48.659 1.00 23.88 70 VAL B C 1
ATOM 2241 O O . VAL D 4 66 ? 56.001 15.203 48.879 1.00 25.03 70 VAL B O 1
ATOM 2245 N N . ASP D 4 67 ? 57.848 14.342 47.876 1.00 20.58 71 ASP B N 1
ATOM 2246 C CA . ASP D 4 67 ? 57.216 13.240 47.171 1.00 15.66 71 ASP B CA 1
ATOM 2247 C C . ASP D 4 67 ? 56.285 13.551 46.023 1.00 17.22 71 ASP B C 1
ATOM 2248 O O . ASP D 4 67 ? 55.503 12.698 45.616 1.00 18.45 71 ASP B O 1
ATOM 2253 N N . ARG D 4 68 ? 56.361 14.765 45.501 1.00 16.72 72 ARG B N 1
ATOM 2254 C CA . ARG D 4 68 ? 55.525 15.141 44.370 1.00 19.63 72 ARG B CA 1
ATOM 2255 C C . ARG D 4 68 ? 56.066 14.559 43.058 1.00 22.48 72 ARG B C 1
ATOM 2256 O O . ARG D 4 68 ? 57.283 14.478 42.848 1.00 23.35 72 ARG B O 1
ATOM 2264 N N . THR D 4 69 ? 55.157 14.143 42.188 1.00 24.28 73 THR B N 1
ATOM 2265 C CA . THR D 4 69 ? 55.530 13.623 40.881 1.00 25.72 73 THR B CA 1
ATOM 2266 C C . THR D 4 69 ? 55.173 14.724 39.863 1.00 23.96 73 THR B C 1
ATOM 2267 O O . THR D 4 69 ? 54.578 15.749 40.234 1.00 25.08 73 THR B O 1
ATOM 2271 N N . PRO D 4 70 ? 55.593 14.574 38.590 1.00 20.61 74 PRO B N 1
ATOM 2272 C CA . PRO D 4 70 ? 55.268 15.602 37.596 1.00 16.65 74 PRO B CA 1
ATOM 2273 C C . PRO D 4 70 ? 53.763 15.707 37.383 1.00 18.20 74 PRO B C 1
ATOM 2274 O O . PRO D 4 70 ? 53.240 16.790 37.090 1.00 20.27 74 PRO B O 1
ATOM 2278 N N . LEU D 4 71 ? 53.074 14.575 37.534 1.00 22.04 75 LEU B N 1
ATOM 2279 C CA . LEU D 4 71 ? 51.614 14.521 37.403 1.00 23.92 75 LEU B CA 1
ATOM 2280 C C . LEU D 4 71 ? 50.975 15.405 38.478 1.00 20.43 75 LEU B C 1
ATOM 2281 O O . LEU D 4 71 ? 49.972 16.075 38.235 1.00 18.84 75 LEU B O 1
ATOM 2286 N N . HIS D 4 72 ? 51.558 15.383 39.671 1.00 18.22 76 HIS B N 1
ATOM 2287 C CA . HIS D 4 72 ? 51.078 16.200 40.766 1.00 18.07 76 HIS B CA 1
ATOM 2288 C C . HIS D 4 72 ? 51.121 17.671 40.357 1.00 22.16 76 HIS B C 1
ATOM 2289 O O . HIS D 4 72 ? 50.118 18.402 40.492 1.00 22.74 76 HIS B O 1
ATOM 2296 N N . MET D 4 73 ? 52.269 18.080 39.812 1.00 20.95 77 MET B N 1
ATOM 2297 C CA . MET D 4 73 ? 52.504 19.456 39.360 1.00 23.90 77 MET B CA 1
ATOM 2298 C C . MET D 4 73 ? 51.522 19.840 38.266 1.00 23.83 77 MET B C 1
ATOM 2299 O O . MET D 4 73 ? 50.860 20.879 38.350 1.00 25.05 77 MET B O 1
ATOM 2304 N N . ALA D 4 74 ? 51.451 19.000 37.233 1.00 24.65 78 ALA B N 1
ATOM 2305 C CA . ALA D 4 74 ? 50.560 19.209 36.089 1.00 21.60 78 ALA B CA 1
ATOM 2306 C C . ALA D 4 74 ? 49.092 19.387 36.511 1.00 23.29 78 ALA B C 1
ATOM 2307 O O . ALA D 4 74 ? 48.412 20.326 36.073 1.00 26.50 78 ALA B O 1
ATOM 2309 N N . ALA D 4 75 ? 48.619 18.492 37.374 1.00 24.23 79 ALA B N 1
ATOM 2310 C CA . ALA D 4 75 ? 47.252 18.526 37.883 1.00 21.09 79 ALA B CA 1
ATOM 2311 C C . ALA D 4 75 ? 47.043 19.788 38.700 1.00 25.44 79 ALA B C 1
ATOM 2312 O O . ALA D 4 75 ? 46.056 20.509 38.514 1.00 27.16 79 ALA B O 1
ATOM 2314 N N . SER D 4 76 ? 47.989 20.048 39.598 1.00 27.09 80 SER B N 1
ATOM 2315 C CA . SER D 4 76 ? 47.959 21.218 40.472 1.00 26.41 80 SER B CA 1
ATOM 2316 C C . SER D 4 76 ? 47.877 22.509 39.644 1.00 27.18 80 SER B C 1
ATOM 2317 O O . SER D 4 76 ? 47.114 23.426 39.971 1.00 24.27 80 SER B O 1
ATOM 2320 N N . GLU D 4 77 ? 48.628 22.551 38.545 1.00 23.70 81 GLU B N 1
ATOM 2321 C CA . GLU D 4 77 ? 48.669 23.716 37.662 1.00 20.77 81 GLU B CA 1
ATOM 2322 C C . GLU D 4 77 ? 47.530 23.767 36.644 1.00 24.39 81 GLU B C 1
ATOM 2323 O O . GLU D 4 77 ? 47.354 24.765 35.949 1.00 22.45 81 GLU B O 1
ATOM 2329 N N . GLY D 4 78 ? 46.777 22.680 36.523 1.00 24.17 82 GLY B N 1
ATOM 2330 C CA . GLY D 4 78 ? 45.665 22.680 35.590 1.00 24.63 82 GLY B CA 1
ATOM 2331 C C . GLY D 4 78 ? 45.995 22.408 34.133 1.00 25.85 82 GLY B C 1
ATOM 2332 O O . GLY D 4 78 ? 45.169 22.666 33.254 1.00 26.98 82 GLY B O 1
ATOM 2333 N N . HIS D 4 79 ? 47.176 21.852 33.873 1.00 24.38 83 HIS B N 1
ATOM 2334 C CA . HIS D 4 79 ? 47.594 21.531 32.510 1.00 20.80 83 HIS B CA 1
ATOM 2335 C C . HIS D 4 79 ? 47.021 20.174 32.098 1.00 22.20 83 HIS B C 1
ATOM 2336 O O . HIS D 4 79 ? 47.728 19.159 32.143 1.00 24.89 83 HIS B O 1
ATOM 2343 N N . ALA D 4 80 ? 45.756 20.151 31.685 1.00 18.96 84 ALA B N 1
ATOM 2344 C CA . ALA D 4 80 ? 45.104 18.909 31.287 1.00 19.02 84 ALA B CA 1
ATOM 2345 C C . ALA D 4 80 ? 45.897 18.263 30.171 1.00 24.30 84 ALA B C 1
ATOM 2346 O O . ALA D 4 80 ? 46.133 17.054 30.192 1.00 26.76 84 ALA B O 1
ATOM 2348 N N . ASN D 4 81 ? 46.385 19.091 29.248 1.00 28.36 85 ASN B N 1
ATOM 2349 C CA . ASN D 4 81 ? 47.174 18.607 28.120 1.00 29.56 85 ASN B CA 1
ATOM 2350 C C . ASN D 4 81 ? 48.369 17.809 28.617 1.00 30.86 85 ASN B C 1
ATOM 2351 O O . ASN D 4 81 ? 48.605 16.688 28.168 1.00 33.14 85 ASN B O 1
ATOM 2356 N N . ILE D 4 82 ? 49.073 18.363 29.600 1.00 33.41 86 ILE B N 1
ATOM 2357 C CA . ILE D 4 82 ? 50.244 17.710 30.177 1.00 29.82 86 ILE B CA 1
ATOM 2358 C C . ILE D 4 82 ? 49.823 16.482 30.986 1.00 29.40 86 ILE B C 1
ATOM 2359 O O . ILE D 4 82 ? 50.473 15.437 30.912 1.00 29.64 86 ILE B O 1
ATOM 2364 N N . VAL D 4 83 ? 48.740 16.608 31.753 1.00 26.44 87 VAL B N 1
ATOM 2365 C CA . VAL D 4 83 ? 48.255 15.499 32.578 1.00 28.31 87 VAL B CA 1
ATOM 2366 C C . VAL D 4 83 ? 47.954 14.288 31.696 1.00 28.04 87 VAL B C 1
ATOM 2367 O O . VAL D 4 83 ? 48.349 13.164 32.004 1.00 24.69 87 VAL B O 1
ATOM 2371 N N . GLU D 4 84 ? 47.316 14.550 30.563 1.00 31.28 88 GLU B N 1
ATOM 2372 C CA . GLU D 4 84 ? 46.937 13.520 29.610 1.00 36.75 88 GLU B CA 1
ATOM 2373 C C . GLU D 4 84 ? 48.113 12.734 29.027 1.00 37.17 88 GLU B C 1
ATOM 2374 O O . GLU D 4 84 ? 48.081 11.502 28.990 1.00 40.72 88 GLU B O 1
ATOM 2380 N N . VAL D 4 85 ? 49.154 13.433 28.583 1.00 38.29 89 VAL B N 1
ATOM 2381 C CA . VAL D 4 85 ? 50.312 12.754 28.012 1.00 34.61 89 VAL B CA 1
ATOM 2382 C C . VAL D 4 85 ? 51.046 11.955 29.082 1.00 33.79 89 VAL B C 1
ATOM 2383 O O . VAL D 4 85 ? 51.480 10.836 28.820 1.00 39.47 89 VAL B O 1
ATOM 2387 N N . LEU D 4 86 ? 51.143 12.501 30.291 1.00 29.80 90 LEU B N 1
ATOM 2388 C CA . LEU D 4 86 ? 51.821 11.805 31.386 1.00 26.75 90 LEU B CA 1
ATOM 2389 C C . LEU D 4 86 ? 51.114 10.491 31.694 1.00 26.68 90 LEU B C 1
ATOM 2390 O O . LEU D 4 86 ? 51.761 9.466 31.928 1.00 26.52 90 LEU B O 1
ATOM 2395 N N . LEU D 4 87 ? 49.785 10.528 31.688 1.00 30.00 91 LEU B N 1
ATOM 2396 C CA . LEU D 4 87 ? 48.977 9.345 31.949 1.00 27.04 91 LEU B CA 1
ATOM 2397 C C . LEU D 4 87 ? 49.166 8.396 30.782 1.00 34.97 91 LEU B C 1
ATOM 2398 O O . LEU D 4 87 ? 49.387 7.199 30.982 1.00 41.52 91 LEU B O 1
ATOM 2403 N N . LYS D 4 88 ? 49.167 8.950 29.569 1.00 36.86 92 LYS B N 1
ATOM 2404 C CA . LYS D 4 88 ? 49.349 8.158 28.355 1.00 32.21 92 LYS B CA 1
ATOM 2405 C C . LYS D 4 88 ? 50.708 7.487 28.263 1.00 32.46 92 LYS B C 1
ATOM 2406 O O . LYS D 4 88 ? 50.937 6.687 27.370 1.00 40.58 92 LYS B O 1
ATOM 2412 N N . HIS D 4 89 ? 51.622 7.819 29.162 1.00 34.19 93 HIS B N 1
ATOM 2413 C CA . HIS D 4 89 ? 52.933 7.189 29.139 1.00 34.05 93 HIS B CA 1
ATOM 2414 C C . HIS D 4 89 ? 53.141 6.387 30.402 1.00 36.67 93 HIS B C 1
ATOM 2415 O O . HIS D 4 89 ? 54.272 6.161 30.833 1.00 39.73 93 HIS B O 1
ATOM 2422 N N . GLY D 4 90 ? 52.032 5.994 31.016 1.00 37.14 94 GLY B N 1
ATOM 2423 C CA . GLY D 4 90 ? 52.096 5.180 32.212 1.00 38.54 94 GLY B CA 1
ATOM 2424 C C . GLY D 4 90 ? 52.317 5.828 33.563 1.00 37.81 94 GLY B C 1
ATOM 2425 O O . GLY D 4 90 ? 52.782 5.148 34.485 1.00 42.94 94 GLY B O 1
ATOM 2426 N N . ALA D 4 91 ? 52.008 7.115 33.709 1.00 36.13 95 ALA B N 1
ATOM 2427 C CA . ALA D 4 91 ? 52.183 7.758 35.010 1.00 31.94 95 ALA B CA 1
ATOM 2428 C C . ALA D 4 91 ? 51.115 7.207 35.969 1.00 27.12 95 ALA B C 1
ATOM 2429 O O . ALA D 4 91 ? 49.979 6.949 35.576 1.00 28.64 95 ALA B O 1
ATOM 2431 N N . ASP D 4 92 ? 51.523 6.912 37.193 1.00 25.39 96 ASP B N 1
ATOM 2432 C CA . ASP D 4 92 ? 50.605 6.388 38.197 1.00 25.82 96 ASP B CA 1
ATOM 2433 C C . ASP D 4 92 ? 49.642 7.515 38.562 1.00 25.05 96 ASP B C 1
ATOM 2434 O O . ASP D 4 92 ? 50.052 8.523 39.141 1.00 29.82 96 ASP B O 1
ATOM 2439 N N . VAL D 4 93 ? 48.369 7.346 38.213 1.00 25.32 97 VAL B N 1
ATOM 2440 C CA . VAL D 4 93 ? 47.357 8.362 38.500 1.00 27.82 97 VAL B CA 1
ATOM 2441 C C . VAL D 4 93 ? 47.164 8.536 39.996 1.00 24.30 97 VAL B C 1
ATOM 2442 O O . VAL D 4 93 ? 46.721 9.593 40.440 1.00 23.82 97 VAL B O 1
ATOM 2446 N N . ASN D 4 94 ? 47.455 7.475 40.755 1.00 25.93 98 ASN B N 1
ATOM 2447 C CA . ASN D 4 94 ? 47.265 7.465 42.211 1.00 22.33 98 ASN B CA 1
ATOM 2448 C C . ASN D 4 94 ? 48.459 7.777 43.105 1.00 15.96 98 ASN B C 1
ATOM 2449 O O . ASN D 4 94 ? 48.387 7.581 44.308 1.00 15.84 98 ASN B O 1
ATOM 2454 N N . ALA D 4 95 ? 49.544 8.282 42.536 1.00 16.26 99 ALA B N 1
ATOM 2455 C CA . ALA D 4 95 ? 50.706 8.627 43.343 1.00 21.42 99 ALA B CA 1
ATOM 2456 C C . ALA D 4 95 ? 50.289 9.628 44.428 1.00 18.67 99 ALA B C 1
ATOM 2457 O O . ALA D 4 95 ? 49.450 10.488 44.189 1.00 19.68 99 ALA B O 1
ATOM 2459 N N . LYS D 4 96 ? 50.839 9.478 45.628 1.00 19.86 100 LYS B N 1
ATOM 2460 C CA . LYS D 4 96 ? 50.523 10.359 46.747 1.00 17.23 100 LYS B CA 1
ATOM 2461 C C . LYS D 4 96 ? 51.789 11.074 47.221 1.00 19.73 100 LYS B C 1
ATOM 2462 O O . LYS D 4 96 ? 52.846 10.454 47.316 1.00 21.67 100 LYS B O 1
ATOM 2468 N N . ASP D 4 97 ? 51.683 12.370 47.514 1.00 14.97 101 ASP B N 1
ATOM 2469 C CA . ASP D 4 97 ? 52.834 13.145 47.977 1.00 16.68 101 ASP B CA 1
ATOM 2470 C C . ASP D 4 97 ? 53.017 13.032 49.493 1.00 14.42 101 ASP B C 1
ATOM 2471 O O . ASP D 4 97 ? 52.407 12.178 50.123 1.00 19.60 101 ASP B O 1
ATOM 2476 N N . MET D 4 98 ? 53.766 13.956 50.082 1.00 14.98 102 MET B N 1
ATOM 2477 C CA . MET D 4 98 ? 54.024 13.971 51.530 1.00 15.97 102 MET B CA 1
ATOM 2478 C C . MET D 4 98 ? 52.767 14.100 52.412 1.00 15.13 102 MET B C 1
ATOM 2479 O O . MET D 4 98 ? 52.734 13.636 53.552 1.00 15.04 102 MET B O 1
ATOM 2484 N N . LEU D 4 99 ? 51.748 14.773 51.899 1.00 13.00 103 LEU B N 1
ATOM 2485 C CA . LEU D 4 99 ? 50.523 14.969 52.645 1.00 11.67 103 LEU B CA 1
ATOM 2486 C C . LEU D 4 99 ? 49.519 13.909 52.221 1.00 15.52 103 LEU B C 1
ATOM 2487 O O . LEU D 4 99 ? 48.325 14.058 52.435 1.00 14.99 103 LEU B O 1
ATOM 2492 N N . LYS D 4 100 ? 50.021 12.839 51.611 1.00 16.16 104 LYS B N 1
ATOM 2493 C CA . LYS D 4 100 ? 49.199 11.743 51.117 1.00 14.84 104 LYS B CA 1
ATOM 2494 C C . LYS D 4 100 ? 48.096 12.209 50.167 1.00 16.84 104 LYS B C 1
ATOM 2495 O O . LYS D 4 100 ? 47.005 11.640 50.128 1.00 15.34 104 LYS B O 1
ATOM 2501 N N . MET D 4 101 ? 48.428 13.204 49.345 1.00 13.81 105 MET B N 1
ATOM 2502 C CA . MET D 4 101 ? 47.493 13.755 48.373 1.00 13.28 105 MET B CA 1
ATOM 2503 C C . MET D 4 101 ? 47.846 13.353 46.953 1.00 12.78 105 MET B C 1
ATOM 2504 O O . MET D 4 101 ? 49.023 13.269 46.594 1.00 12.56 105 MET B O 1
ATOM 2509 N N . THR D 4 102 ? 46.809 13.111 46.156 1.00 18.00 106 THR B N 1
ATOM 2510 C CA . THR D 4 102 ? 46.944 12.699 44.766 1.00 15.75 106 THR B CA 1
ATOM 2511 C C . THR D 4 102 ? 46.714 13.862 43.825 1.00 15.66 106 THR B C 1
ATOM 2512 O O . THR D 4 102 ? 46.235 14.917 44.224 1.00 12.88 106 THR B O 1
ATOM 2516 N N . ALA D 4 103 ? 47.008 13.638 42.553 1.00 12.85 107 ALA B N 1
ATOM 2517 C CA . ALA D 4 103 ? 46.799 14.652 41.552 1.00 15.23 107 ALA B CA 1
ATOM 2518 C C . ALA D 4 103 ? 45.332 15.071 41.607 1.00 14.48 107 ALA B C 1
ATOM 2519 O O . ALA D 4 103 ? 45.002 16.235 41.378 1.00 21.93 107 ALA B O 1
ATOM 2521 N N . LEU D 4 104 ? 44.456 14.131 41.955 1.00 12.56 108 LEU B N 1
ATOM 2522 C CA . LEU D 4 104 ? 43.021 14.416 42.044 1.00 17.19 108 LEU B CA 1
ATOM 2523 C C . LEU D 4 104 ? 42.781 15.417 43.161 1.00 11.21 108 LEU B C 1
ATOM 2524 O O . LEU D 4 104 ? 41.997 16.345 43.001 1.00 13.80 108 LEU B O 1
ATOM 2529 N N . HIS D 4 105 ? 43.480 15.236 44.278 1.00 11.22 109 HIS B N 1
ATOM 2530 C CA . HIS D 4 105 ? 43.351 16.136 45.417 1.00 12.53 109 HIS B CA 1
ATOM 2531 C C . HIS D 4 105 ? 43.726 17.556 45.018 1.00 11.03 109 HIS B C 1
ATOM 2532 O O . HIS D 4 105 ? 43.006 18.496 45.321 1.00 11.55 109 HIS B O 1
ATOM 2539 N N . TRP D 4 106 ? 44.865 17.701 44.349 1.00 11.90 110 TRP B N 1
ATOM 2540 C CA . TRP D 4 106 ? 45.356 19.008 43.926 1.00 15.07 110 TRP B CA 1
ATOM 2541 C C . TRP D 4 106 ? 44.542 19.661 42.827 1.00 12.44 110 TRP B C 1
ATOM 2542 O O . TRP D 4 106 ? 44.292 20.855 42.892 1.00 18.94 110 TRP B O 1
ATOM 2553 N N . ALA D 4 107 ? 44.116 18.899 41.826 1.00 12.14 111 ALA B N 1
ATOM 2554 C CA . ALA D 4 107 ? 43.310 19.487 40.760 1.00 8.67 111 ALA B CA 1
ATOM 2555 C C . ALA D 4 107 ? 41.995 19.956 41.365 1.00 15.89 111 ALA B C 1
ATOM 2556 O O . ALA D 4 107 ? 41.375 20.884 40.864 1.00 23.80 111 ALA B O 1
ATOM 2558 N N . THR D 4 108 ? 41.567 19.324 42.456 1.00 17.93 112 THR B N 1
ATOM 2559 C CA . THR D 4 108 ? 40.327 19.725 43.113 1.00 14.34 112 THR B CA 1
ATOM 2560 C C . THR D 4 108 ? 40.594 20.981 43.954 1.00 19.88 112 THR B C 1
ATOM 2561 O O . THR D 4 108 ? 39.865 21.965 43.858 1.00 23.45 112 THR B O 1
ATOM 2565 N N . GLU D 4 109 ? 41.679 20.973 44.722 1.00 17.25 113 GLU B N 1
ATOM 2566 C CA . GLU D 4 109 ? 42.042 22.118 45.552 1.00 12.95 113 GLU B CA 1
ATOM 2567 C C . GLU D 4 109 ? 42.133 23.398 44.731 1.00 13.87 113 GLU B C 1
ATOM 2568 O O . GLU D 4 109 ? 41.755 24.478 45.181 1.00 14.65 113 GLU B O 1
ATOM 2574 N N . HIS D 4 110 ? 42.620 23.259 43.508 1.00 15.41 114 HIS B N 1
ATOM 2575 C CA . HIS D 4 110 ? 42.797 24.386 42.623 1.00 13.01 114 HIS B CA 1
ATOM 2576 C C . HIS D 4 110 ? 41.697 24.546 41.591 1.00 20.02 114 HIS B C 1
ATOM 2577 O O . HIS D 4 110 ? 41.836 25.294 40.627 1.00 22.84 114 HIS B O 1
ATOM 2584 N N . ASN D 4 111 ? 40.590 23.850 41.823 1.00 17.57 115 ASN B N 1
ATOM 2585 C CA . ASN D 4 111 ? 39.419 23.924 40.963 1.00 25.74 115 ASN B CA 1
ATOM 2586 C C . ASN D 4 111 ? 39.575 23.621 39.479 1.00 23.75 115 ASN B C 1
ATOM 2587 O O . ASN D 4 111 ? 38.845 24.164 38.649 1.00 32.37 115 ASN B O 1
ATOM 2592 N N . HIS D 4 112 ? 40.454 22.695 39.146 1.00 22.10 116 HIS B N 1
ATOM 2593 C CA . HIS D 4 112 ? 40.646 22.302 37.758 1.00 22.44 116 HIS B CA 1
ATOM 2594 C C . HIS D 4 112 ? 39.676 21.158 37.395 1.00 21.54 116 HIS B C 1
ATOM 2595 O O . HIS D 4 112 ? 40.071 19.999 37.310 1.00 17.13 116 HIS B O 1
ATOM 2602 N N . GLN D 4 113 ? 38.402 21.491 37.163 1.00 23.32 117 GLN B N 1
ATOM 2603 C CA . GLN D 4 113 ? 37.390 20.481 36.834 1.00 24.99 117 GLN B CA 1
ATOM 2604 C C . GLN D 4 113 ? 37.734 19.566 35.657 1.00 22.20 117 GLN B C 1
ATOM 2605 O O . GLN D 4 113 ? 37.509 18.364 35.720 1.00 18.73 117 GLN B O 1
ATOM 2611 N N . GLU D 4 114 ? 38.259 20.130 34.578 1.00 25.03 118 GLU B N 1
ATOM 2612 C CA . GLU D 4 114 ? 38.613 19.333 33.411 1.00 23.25 118 GLU B CA 1
ATOM 2613 C C . GLU D 4 114 ? 39.722 18.326 33.700 1.00 22.33 118 GLU B C 1
ATOM 2614 O O . GLU D 4 114 ? 39.744 17.238 33.134 1.00 24.16 118 GLU B O 1
ATOM 2620 N N . VAL D 4 115 ? 40.653 18.684 34.582 1.00 22.56 119 VAL B N 1
ATOM 2621 C CA . VAL D 4 115 ? 41.744 17.785 34.953 1.00 20.53 119 VAL B CA 1
ATOM 2622 C C . VAL D 4 115 ? 41.154 16.718 35.899 1.00 18.24 119 VAL B C 1
ATOM 2623 O O . VAL D 4 115 ? 41.544 15.548 35.881 1.00 22.39 119 VAL B O 1
ATOM 2627 N N . VAL D 4 116 ? 40.185 17.134 36.703 1.00 16.26 120 VAL B N 1
ATOM 2628 C CA . VAL D 4 116 ? 39.505 16.241 37.630 1.00 21.12 120 VAL B CA 1
ATOM 2629 C C . VAL D 4 116 ? 38.735 15.191 36.818 1.00 19.75 120 VAL B C 1
ATOM 2630 O O . VAL D 4 116 ? 38.806 14.001 37.119 1.00 24.64 120 VAL B O 1
ATOM 2634 N N . GLU D 4 117 ? 38.051 15.615 35.770 1.00 20.24 121 GLU B N 1
ATOM 2635 C CA . GLU D 4 117 ? 37.299 14.689 34.929 1.00 21.77 121 GLU B CA 1
ATOM 2636 C C . GLU D 4 117 ? 38.242 13.733 34.191 1.00 18.48 121 GLU B C 1
ATOM 2637 O O . GLU D 4 117 ? 38.012 12.530 34.123 1.00 22.69 121 GLU B O 1
ATOM 2643 N N . LEU D 4 118 ? 39.313 14.283 33.649 1.00 21.19 122 LEU B N 1
ATOM 2644 C CA . LEU D 4 118 ? 40.319 13.508 32.936 1.00 24.40 122 LEU B CA 1
ATOM 2645 C C . LEU D 4 118 ? 40.946 12.451 33.848 1.00 25.02 122 LEU B C 1
ATOM 2646 O O . LEU D 4 118 ? 41.231 11.330 33.416 1.00 27.70 122 LEU B O 1
ATOM 2651 N N . LEU D 4 119 ? 41.209 12.835 35.093 1.00 24.78 123 LEU B N 1
ATOM 2652 C CA . LEU D 4 119 ? 41.807 11.933 36.075 1.00 21.91 123 LEU B CA 1
ATOM 2653 C C . LEU D 4 119 ? 40.832 10.824 36.417 1.00 21.01 123 LEU B C 1
ATOM 2654 O O . LEU D 4 119 ? 41.204 9.655 36.529 1.00 22.18 123 LEU B O 1
ATOM 2659 N N . ILE D 4 120 ? 39.578 11.205 36.592 1.00 22.17 124 ILE B N 1
ATOM 2660 C CA . ILE D 4 120 ? 38.533 10.260 36.906 1.00 25.80 124 ILE B CA 1
ATOM 2661 C C . ILE D 4 120 ? 38.360 9.238 35.766 1.00 31.03 124 ILE B C 1
ATOM 2662 O O . ILE D 4 120 ? 38.081 8.063 36.013 1.00 28.41 124 ILE B O 1
ATOM 2667 N N . LYS D 4 121 ? 38.590 9.675 34.528 1.00 35.50 125 LYS B N 1
ATOM 2668 C CA . LYS D 4 121 ? 38.490 8.793 33.359 1.00 37.21 125 LYS B CA 1
ATOM 2669 C C . LYS D 4 121 ? 39.645 7.801 33.323 1.00 37.34 125 LYS B C 1
ATOM 2670 O O . LYS D 4 121 ? 39.464 6.648 32.939 1.00 43.74 125 LYS B O 1
ATOM 2676 N N . TYR D 4 122 ? 40.840 8.245 33.697 1.00 37.83 126 TYR B N 1
ATOM 2677 C CA . TYR D 4 122 ? 41.991 7.353 33.719 1.00 39.23 126 TYR B CA 1
ATOM 2678 C C . TYR D 4 122 ? 42.064 6.524 35.000 1.00 39.98 126 TYR B C 1
ATOM 2679 O O . TYR D 4 122 ? 43.146 6.321 35.557 1.00 45.08 126 TYR B O 1
ATOM 2688 N N . GLY D 4 123 ? 40.906 6.087 35.485 1.00 33.04 127 GLY B N 1
ATOM 2689 C CA . GLY D 4 123 ? 40.848 5.257 36.677 1.00 34.27 127 GLY B CA 1
ATOM 2690 C C . GLY D 4 123 ? 41.365 5.772 38.013 1.00 33.09 127 GLY B C 1
ATOM 2691 O O . GLY D 4 123 ? 41.622 4.975 38.927 1.00 32.23 127 GLY B O 1
ATOM 2692 N N . ALA D 4 124 ? 41.526 7.083 38.150 1.00 30.88 128 ALA B N 1
ATOM 2693 C CA . ALA D 4 124 ? 41.995 7.628 39.410 1.00 27.66 128 ALA B CA 1
ATOM 2694 C C . ALA D 4 124 ? 41.051 7.194 40.526 1.00 28.88 128 ALA B C 1
ATOM 2695 O O . ALA D 4 124 ? 39.834 7.106 40.337 1.00 29.28 128 ALA B O 1
ATOM 2697 N N . ASP D 4 125 ? 41.629 6.878 41.677 1.00 30.17 129 ASP B N 1
ATOM 2698 C CA . ASP D 4 125 ? 40.864 6.465 42.841 1.00 26.55 129 ASP B CA 1
ATOM 2699 C C . ASP D 4 125 ? 40.240 7.725 43.435 1.00 18.74 129 ASP B C 1
ATOM 2700 O O . ASP D 4 125 ? 40.938 8.557 44.002 1.00 24.43 129 ASP B O 1
ATOM 2705 N N . VAL D 4 126 ? 38.923 7.831 43.332 1.00 15.91 130 VAL B N 1
ATOM 2706 C CA . VAL D 4 126 ? 38.163 8.990 43.809 1.00 20.16 130 VAL B CA 1
ATOM 2707 C C . VAL D 4 126 ? 38.025 9.155 45.317 1.00 22.62 130 VAL B C 1
ATOM 2708 O O . VAL D 4 126 ? 37.825 10.275 45.811 1.00 19.96 130 VAL B O 1
ATOM 2712 N N . HIS D 4 127 ? 38.204 8.065 46.054 1.00 23.91 131 HIS B N 1
ATOM 2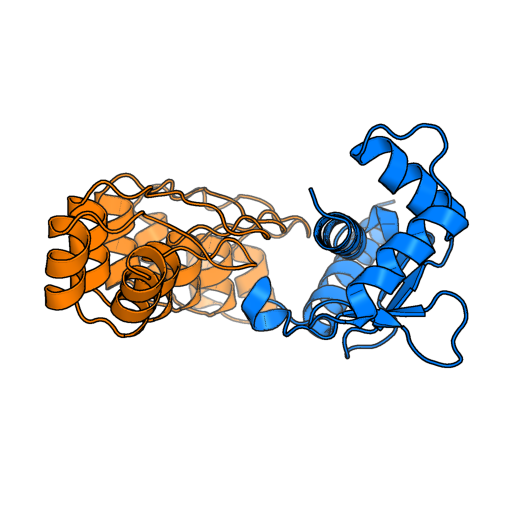713 C CA . HIS D 4 127 ? 38.050 8.129 47.491 1.00 22.95 131 HIS B CA 1
ATOM 2714 C C . HIS D 4 127 ? 39.284 7.934 48.356 1.00 22.11 131 HIS B C 1
ATOM 2715 O O . HIS D 4 127 ? 39.182 7.377 49.441 1.00 27.35 131 HIS B O 1
ATOM 2722 N N . THR D 4 128 ? 40.452 8.379 47.901 1.00 23.28 132 THR B N 1
ATOM 2723 C CA . THR D 4 128 ? 41.643 8.234 48.740 1.00 23.72 132 THR B CA 1
ATOM 2724 C C . THR D 4 128 ? 41.687 9.370 49.770 1.00 20.23 132 THR B C 1
ATOM 2725 O O . THR D 4 128 ? 41.279 10.498 49.490 1.00 17.99 132 THR B O 1
ATOM 2729 N N . GLN D 4 129 ? 42.107 9.031 50.983 1.00 18.89 133 GLN B N 1
ATOM 2730 C CA . GLN D 4 129 ? 42.197 9.966 52.098 1.00 15.59 133 GLN B CA 1
ATOM 2731 C C . GLN D 4 129 ? 43.596 10.553 52.296 1.00 20.34 133 GLN B C 1
ATOM 2732 O O . GLN D 4 129 ? 44.586 9.819 52.369 1.00 20.89 133 GLN B O 1
ATOM 2738 N N . SER D 4 130 ? 43.677 11.873 52.425 1.00 16.69 134 SER B N 1
ATOM 2739 C CA . SER D 4 130 ? 44.971 12.505 52.611 1.00 16.06 134 SER B CA 1
ATOM 2740 C C . SER D 4 130 ? 45.397 12.406 54.085 1.00 18.20 134 SER B C 1
ATOM 2741 O O . SER D 4 130 ? 44.671 11.873 54.921 1.00 17.11 134 SER B O 1
ATOM 2744 N N . LYS D 4 131 ? 46.554 12.978 54.399 1.00 18.52 135 LYS B N 1
ATOM 2745 C CA . LYS D 4 131 ? 47.106 13.011 55.753 1.00 16.63 135 LYS B CA 1
ATOM 2746 C C . LYS D 4 131 ? 46.139 13.752 56.697 1.00 18.93 135 LYS B C 1
ATOM 2747 O O . LYS D 4 131 ? 46.265 13.695 57.922 1.00 16.62 135 LYS B O 1
ATOM 2753 N N . PHE D 4 132 ? 45.174 14.456 56.107 1.00 17.85 136 PHE B N 1
ATOM 2754 C CA . PHE D 4 132 ? 44.181 15.189 56.870 1.00 16.81 136 PHE B CA 1
ATOM 2755 C C . PHE D 4 132 ? 42.817 14.506 56.767 1.00 17.40 136 PHE B C 1
ATOM 2756 O O . PHE D 4 132 ? 41.784 15.127 56.998 1.00 17.97 136 PHE B O 1
ATOM 2764 N N . CYS D 4 133 ? 42.818 13.247 56.347 1.00 16.35 137 CYS B N 1
ATOM 2765 C CA . CYS D 4 133 ? 41.598 12.457 56.227 1.00 20.35 137 CYS B CA 1
ATOM 2766 C C . CYS D 4 133 ? 40.626 12.997 55.195 1.00 21.93 137 CYS B C 1
ATOM 2767 O O . CYS D 4 133 ? 39.426 12.718 55.257 1.00 20.48 137 CYS B O 1
ATOM 2770 N N . LYS D 4 134 ? 41.144 13.750 54.233 1.00 21.77 138 LYS B N 1
ATOM 2771 C CA . LYS D 4 134 ? 40.293 14.324 53.196 1.00 21.39 138 LYS B CA 1
ATOM 2772 C C . LYS D 4 134 ? 40.348 13.589 51.871 1.00 21.76 138 LYS B C 1
ATOM 2773 O O . LYS D 4 134 ? 41.420 13.147 51.444 1.00 20.75 138 LYS B O 1
ATOM 2779 N N . THR D 4 135 ? 39.169 13.357 51.293 1.00 17.63 139 THR B N 1
ATOM 2780 C CA . THR D 4 135 ? 39.059 12.761 49.966 1.00 19.06 139 THR B CA 1
ATOM 2781 C C . THR D 4 135 ? 38.945 14.026 49.092 1.00 19.20 139 THR B C 1
ATOM 2782 O O . THR D 4 135 ? 38.734 15.122 49.633 1.00 19.75 139 THR B O 1
ATOM 2786 N N . ALA D 4 136 ? 39.031 13.897 47.770 1.00 17.52 140 ALA B N 1
ATOM 2787 C CA . ALA D 4 136 ? 38.900 15.074 46.899 1.00 16.76 140 ALA B CA 1
ATOM 2788 C C . ALA D 4 136 ? 37.558 15.769 47.145 1.00 17.21 140 ALA B C 1
ATOM 2789 O O . ALA D 4 136 ? 37.490 16.998 47.177 1.00 17.24 140 ALA B O 1
ATOM 2791 N N . PHE D 4 137 ? 36.517 14.974 47.399 1.00 19.31 141 PHE B N 1
ATOM 2792 C CA . PHE D 4 137 ? 35.164 15.475 47.668 1.00 16.88 141 PHE B CA 1
ATOM 2793 C C . PHE D 4 137 ? 35.164 16.479 48.806 1.00 17.12 141 PHE B C 1
ATOM 2794 O O . PHE D 4 137 ? 34.499 17.501 48.734 1.00 21.05 141 PHE B O 1
ATOM 2802 N N . ASP D 4 138 ? 35.880 16.170 49.879 1.00 20.54 142 ASP B N 1
ATOM 2803 C CA . ASP D 4 138 ? 35.926 17.069 51.024 1.00 17.53 142 ASP B CA 1
ATOM 2804 C C . ASP D 4 138 ? 36.537 18.397 50.625 1.00 17.57 142 ASP B C 1
ATOM 2805 O O . ASP D 4 138 ? 36.036 19.446 51.007 1.00 24.42 142 ASP B O 1
ATOM 2810 N N . ILE D 4 139 ? 37.593 18.346 49.824 1.00 17.68 143 ILE B N 1
ATOM 2811 C CA . ILE D 4 139 ? 38.273 19.553 49.358 1.00 17.84 143 ILE B CA 1
ATOM 2812 C C . ILE D 4 139 ? 37.284 20.427 48.581 1.00 16.06 143 ILE B C 1
ATOM 2813 O O . ILE D 4 139 ? 37.183 21.627 48.834 1.00 20.05 143 ILE B O 1
ATOM 2818 N N . SER D 4 140 ? 36.520 19.821 47.673 1.00 16.56 144 SER B N 1
ATOM 2819 C CA . SER D 4 140 ? 35.529 20.565 46.890 1.00 13.41 144 SER B CA 1
ATOM 2820 C C . SER D 4 140 ? 34.483 21.185 47.811 1.00 12.27 144 SER B C 1
ATOM 2821 O O . SER D 4 140 ? 34.060 22.321 47.600 1.00 17.78 144 SER B O 1
ATOM 2824 N N . ILE D 4 141 ? 34.111 20.472 48.871 1.00 16.08 145 ILE B N 1
ATOM 2825 C CA . ILE D 4 141 ? 33.138 21.005 49.817 1.00 18.34 145 ILE B CA 1
ATOM 2826 C C . ILE D 4 141 ? 33.746 22.156 50.607 1.00 19.35 145 ILE B C 1
ATOM 2827 O O . ILE D 4 141 ? 33.129 23.209 50.755 1.00 23.29 145 ILE B O 1
ATOM 2832 N N . ASP D 4 142 ? 34.972 21.968 51.077 1.00 19.88 146 ASP B N 1
ATOM 2833 C CA . ASP D 4 142 ? 35.688 22.997 51.815 1.00 17.10 146 ASP B CA 1
ATOM 2834 C C . ASP D 4 142 ? 35.913 24.225 50.930 1.00 17.76 146 ASP B C 1
ATOM 2835 O O . ASP D 4 142 ? 36.172 25.328 51.429 1.00 19.54 146 ASP B O 1
ATOM 2840 N N . ASN D 4 143 ? 35.863 24.023 49.615 1.00 19.03 147 ASN B N 1
ATOM 2841 C CA . ASN D 4 143 ? 36.062 25.120 48.671 1.00 17.11 147 ASN B CA 1
ATOM 2842 C C . ASN D 4 143 ? 34.748 25.692 48.153 1.00 15.68 147 ASN B C 1
ATOM 2843 O O . ASN D 4 143 ? 34.737 26.655 47.394 1.00 17.59 147 ASN B O 1
ATOM 2848 N N . GLY D 4 144 ? 33.641 25.101 48.578 1.00 18.59 148 GLY B N 1
ATOM 2849 C CA . GLY D 4 144 ? 32.339 25.584 48.167 1.00 21.67 148 GLY B CA 1
ATOM 2850 C C . GLY D 4 144 ? 32.038 25.354 46.706 1.00 23.90 148 GLY B C 1
ATOM 2851 O O . GLY D 4 144 ? 31.160 26.009 46.153 1.00 26.16 148 GLY B O 1
ATOM 2852 N N . ASN D 4 145 ? 32.741 24.408 46.088 1.00 26.04 149 ASN B N 1
ATOM 2853 C CA . ASN D 4 145 ? 32.538 24.098 44.674 1.00 27.08 149 ASN B CA 1
ATOM 2854 C C . ASN D 4 145 ? 31.598 22.914 44.549 1.00 27.82 149 ASN B C 1
ATOM 2855 O O . ASN D 4 145 ? 32.038 21.771 44.475 1.00 30.47 149 ASN B O 1
ATOM 2860 N N . GLU D 4 146 ? 30.301 23.195 44.490 1.00 33.83 150 GLU B N 1
ATOM 2861 C CA . GLU D 4 146 ? 29.276 22.147 44.400 1.00 35.82 150 GLU B CA 1
ATOM 2862 C C .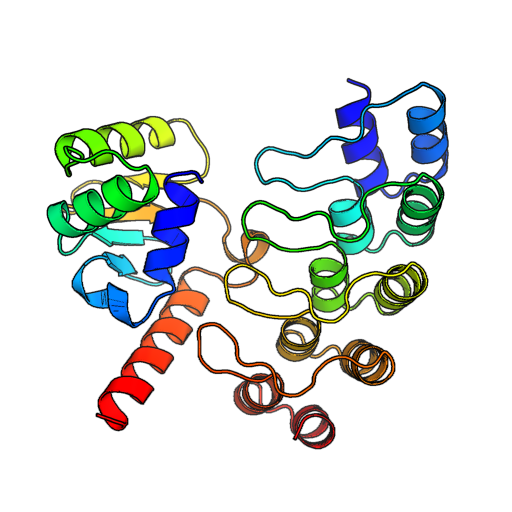 GLU D 4 146 ? 29.268 21.351 43.097 1.00 34.71 150 GLU B C 1
ATOM 2863 O O . GLU D 4 146 ? 28.722 20.250 43.039 1.00 37.48 150 GLU B O 1
ATOM 2865 N N . ASP D 4 147 ? 29.864 21.901 42.051 1.00 31.32 151 ASP B N 1
ATOM 2866 C CA . ASP D 4 147 ? 29.894 21.209 40.780 1.00 29.61 151 ASP B CA 1
ATOM 2867 C C . ASP D 4 147 ? 30.879 20.078 40.828 1.00 27.84 151 ASP B C 1
ATOM 2868 O O . ASP D 4 147 ? 30.639 19.029 40.248 1.00 38.16 151 ASP B O 1
ATOM 2873 N N . LEU D 4 148 ? 32.012 20.312 41.482 1.00 24.78 152 LEU B N 1
ATOM 2874 C CA . LEU D 4 148 ? 33.036 19.292 41.603 1.00 20.57 152 LEU B CA 1
ATOM 2875 C C . LEU D 4 148 ? 32.586 18.291 42.649 1.00 18.54 152 LEU B C 1
ATOM 2876 O O . LEU D 4 148 ? 32.731 17.082 42.454 1.00 23.09 152 LEU B O 1
ATOM 2881 N N . ALA D 4 149 ? 31.971 18.787 43.722 1.00 16.80 153 ALA B N 1
ATOM 2882 C CA . ALA D 4 149 ? 31.495 17.920 44.807 1.00 19.56 153 ALA B CA 1
ATOM 2883 C C . ALA D 4 149 ? 30.574 16.818 44.290 1.00 22.26 153 ALA B C 1
ATOM 2884 O O . ALA D 4 149 ? 30.638 15.673 44.731 1.00 25.25 153 ALA B O 1
ATOM 2886 N N . GLU D 4 150 ? 29.776 17.161 43.290 1.00 27.77 154 GLU B N 1
ATOM 2887 C CA . GLU D 4 150 ? 28.846 16.229 42.689 1.00 31.39 154 GLU B CA 1
ATOM 2888 C C . GLU D 4 150 ? 29.528 15.147 41.859 1.00 30.01 154 GLU B C 1
ATOM 2889 O O . GLU D 4 150 ? 29.032 14.027 41.765 1.00 35.39 154 GLU B O 1
ATOM 2895 N N . ILE D 4 151 ? 30.650 15.462 41.231 1.00 27.09 155 ILE B N 1
ATOM 2896 C CA . ILE D 4 151 ? 31.307 14.441 40.427 1.00 27.47 155 ILE B CA 1
ATOM 2897 C C . ILE D 4 151 ? 32.261 13.615 41.271 1.00 29.49 155 ILE B C 1
ATOM 2898 O O . ILE D 4 151 ? 32.687 12.538 40.863 1.00 34.03 155 ILE B O 1
ATOM 2903 N N . LEU D 4 152 ? 32.557 14.116 42.467 1.00 30.67 156 LEU B N 1
ATOM 2904 C CA . LEU D 4 152 ? 33.498 13.470 43.375 1.00 25.89 156 LEU B CA 1
ATOM 2905 C C . LEU D 4 152 ? 32.891 12.640 44.504 1.00 27.42 156 LEU B C 1
ATOM 2906 O O . LEU D 4 152 ? 33.609 11.894 45.175 1.00 32.38 156 LEU B O 1
ATOM 2911 N N . GLN D 4 153 ? 31.594 12.791 44.752 1.00 32.55 157 GLN B N 1
ATOM 2912 C CA . GLN D 4 153 ? 30.961 12.028 45.827 1.00 34.93 157 GLN B CA 1
ATOM 2913 C C . GLN D 4 153 ? 30.958 10.521 45.586 1.00 36.52 157 GLN B C 1
ATOM 2914 O O . GLN D 4 153 ? 30.974 10.104 44.410 1.00 36.41 157 GLN B O 1
#

Secondary structure (DSSP, 8-state):
--HHHHHHHHHT-TTTTTTSEE-SSSSEEE-SSHHHHHHHHHHHHT-TT--HHHHHHHHHGGGGSSSEEE-TTSTTEEEE-S-HHHHTSS-HHHHHHHHHHHHHHHHHH-/-HHHHHHHHHHHT-HHHHHHHHHHT------TT---HHHHHHHHT-HHHHHHHHTTT--TT---TT---HHHHHHHHT-HHHHHHHHTTT--TT---TTS--HHHHHHHTT-HHHHHHHHHTT--TT---TTS--HHHHHHHTT-HHHHHHH-

Solvent-accessible surface area: 12146 Å² total; per-residue (Å²): 88,78,7,7,23,8,0,0,46,17,4,1,47,48,83,2,55,117,2,1,13,11,69,43,84,128,2,33,0,63,0,56,81,18,89,61,0,0,100,58,10,3,144,111,110,122,32,127,99,38,47,36,66,99,0,9,102,34,0,102,139,35,90,130,40,106,10,1,41,72,16,174,81,98,176,39,7,3,54,4,67,23,95,6,95,94,18,2,5,12,28,6,30,54,0,14,112,4,2,62,51,4,31,96,100,46,97,91,180,138,111,39,1,98,42,0,9,112,3,0,32,56,27,92,36,90,72,0,121,86,15,36,83,120,53,4,71,108,40,63,52,143,28,12,16,9,6,2,0,22,0,0,36,121,25,46,78,57,2,0,58,23,0,16,206,42,64,21,72,22,55,20,101,14,72,2,65,14,1,0,3,1,16,0,0,8,87,26,37,32,78,0,0,71,9,0,12,146,80,60,9,68,20,54,6,94,8,27,0,92,3,3,1,4,2,0,0,0,32,59,75,47,54,116,2,0,67,17,0,54,165,69,57,10,72,28,102,30,116,5,41,3,66,10,19,2,56,46,6,0,91,64,57,67,34,62,92,0,5,119,61,0,148

Radius of gyration: 19.8 Å; Cα contacts (8 Å, |Δi|>4): 444; chains: 2; bounding box: 48×30×53 Å

B-factor: mean 35.8, std 18.25, range [2.64, 100.0]

Foldseek 3Di:
DAPLVLLVVLQLALVNCCQKYADDQAFKIFRNNQFVSQCVVCVVVVNNPGGSVNVVVSQVVCCVDQAKAQDPPDPRMIGGRHQVCVVPNAGSNRSRVNSVVVNVVVVVVD/DLCVQLLVCLLVLVQVVNLVSVVVPRDFAADPFQHTSLLNNLLNLNQSNNVSCLVSPPDLLRQTNQGDGSLLNNLLNLNLSSNVVSVVSPRDQCRAGNQGDGSLLNNLLNVNQVSNVVSVVSVYDLAGQTNPGDGSLVSNVVVVNVVSNVVRD